Protein AF-A0AAN7C059-F1 (afdb_monomer_lite)

Organism: NCBI:txid79813

Foldseek 3Di:
DDQDPNDDDDDDDDPLQDPPVDCVQCQQAQFADLPAQQHGSFFRDGNVCPPPPVPPSPVGTDAPVVSVVLLVVLVPDDDPVSSVVSCRVRRGHNNYARRDLVLLLLLLCLLQPPLHFFDPVLNVVLLVLQQPPDDDPPDDGAHRCNPCSVVDGPVSSLSCLQCVLVSLVVDPDLNGTDPLLWVLLLVCLVVQADPVVQPPDDSVPQTSSNSSSRLSVLLNQLSCCRRPPDVPVVVVCNVVSVSSNVSSSVSSVVSSVVSVVVVVVVVVVVVVVVVVVVVVD

Sequence (281 aa):
NLKICGRDVFVCSFIAYTTGDMPSQPKLSGSKGHQALLPCRSCNIPIEHRANLEYDIVKKGRYHMQHLDNIAFVQGLSSKRAKEQAEKRLGVLCSGELMFAGIARVMLDVLFMPDGLLLESARTELATVYQNFAFPPGWSGLQNPKTHRGSYKMNEHARSSILTPVILRCWLQPCHVRADLHELLVRFAPQFLDTYLRFPYNLAAVKGSDWIIAAFWSFALSVLTIFGRNVTDFSRDFARVTLHGRKAVQFLFHVLGEAKRLAAIRSDEQRRKTDAQKFRS

Structure (mmCIF, N/CA/C/O backbone):
data_AF-A0AAN7C059-F1
#
_entry.id   AF-A0AAN7C059-F1
#
loop_
_atom_site.group_PDB
_atom_site.id
_atom_site.type_symbol
_atom_site.label_atom_id
_atom_site.label_alt_id
_atom_site.label_comp_id
_atom_site.label_asym_id
_atom_site.label_entity_id
_atom_site.label_seq_id
_atom_site.pdbx_PDB_ins_code
_atom_site.Cartn_x
_atom_site.Cartn_y
_atom_site.Cartn_z
_atom_site.occupancy
_atom_site.B_iso_or_equiv
_atom_site.auth_seq_id
_atom_site.auth_comp_id
_atom_site.auth_asym_id
_atom_site.auth_atom_id
_atom_site.pdbx_PDB_model_num
ATOM 1 N N . ASN A 1 1 ? -21.378 12.909 -19.629 1.00 46.16 1 ASN A N 1
ATOM 2 C CA . ASN A 1 1 ? -21.007 11.485 -19.483 1.00 46.16 1 ASN A CA 1
ATOM 3 C C . ASN A 1 1 ? -20.183 11.063 -20.679 1.00 46.16 1 ASN A C 1
ATOM 5 O O . ASN A 1 1 ? -20.443 11.554 -21.770 1.00 46.16 1 ASN A O 1
ATOM 9 N N . LEU A 1 2 ? -19.142 10.256 -20.463 1.00 46.03 2 LEU A N 1
ATOM 10 C CA . LEU A 1 2 ? -18.282 9.772 -21.543 1.00 46.03 2 LEU A CA 1
ATOM 11 C C . LEU A 1 2 ? -18.931 8.515 -22.135 1.00 46.03 2 LEU A C 1
ATOM 13 O O . LEU A 1 2 ? -19.320 7.632 -21.371 1.00 46.03 2 LEU A O 1
ATOM 17 N N . LYS A 1 3 ? -19.051 8.420 -23.464 1.00 48.97 3 LYS A N 1
ATOM 18 C CA . LYS A 1 3 ? -19.563 7.208 -24.116 1.00 48.97 3 LYS A CA 1
ATOM 19 C C . LYS A 1 3 ? -18.416 6.257 -24.438 1.00 48.97 3 LYS A C 1
ATOM 21 O O . LYS A 1 3 ? -17.580 6.579 -25.274 1.00 48.97 3 LYS A O 1
ATOM 26 N N . ILE A 1 4 ? -18.390 5.096 -23.786 1.00 55.28 4 ILE A N 1
ATOM 27 C CA . ILE A 1 4 ? -17.428 4.012 -24.043 1.00 55.28 4 ILE A CA 1
ATOM 28 C C . ILE A 1 4 ? -18.225 2.820 -24.574 1.00 55.28 4 ILE A C 1
ATOM 30 O O . ILE A 1 4 ? -19.212 2.414 -23.957 1.00 55.28 4 ILE A O 1
ATOM 34 N N . CYS A 1 5 ? -17.848 2.302 -25.747 1.00 59.06 5 CYS A N 1
ATOM 35 C CA . CYS A 1 5 ? -18.581 1.240 -26.451 1.00 59.06 5 CYS A CA 1
ATOM 36 C C . CYS A 1 5 ? -20.093 1.526 -26.593 1.00 59.06 5 CYS A C 1
ATOM 38 O O . CYS A 1 5 ? -20.932 0.652 -26.380 1.00 59.06 5 CYS A O 1
ATOM 40 N N . GLY A 1 6 ? -20.455 2.781 -26.884 1.00 72.75 6 GLY A N 1
ATOM 41 C CA . GLY A 1 6 ? -21.849 3.204 -27.076 1.00 72.75 6 GLY A CA 1
ATOM 42 C C . GLY A 1 6 ? -22.683 3.351 -25.796 1.00 72.75 6 GLY A C 1
ATOM 43 O O . GLY A 1 6 ? -23.853 3.717 -25.888 1.00 72.75 6 GLY A O 1
ATOM 44 N N . ARG A 1 7 ? -22.108 3.119 -24.609 1.00 56.03 7 ARG A N 1
ATOM 45 C CA . ARG A 1 7 ? -22.795 3.273 -23.317 1.00 56.03 7 ARG A CA 1
ATOM 46 C C . ARG A 1 7 ? -22.294 4.505 -22.582 1.00 56.03 7 ARG A C 1
ATOM 48 O O . ARG A 1 7 ? -21.095 4.768 -22.573 1.00 56.03 7 ARG A O 1
ATOM 55 N N . ASP A 1 8 ? -23.201 5.237 -21.944 1.00 68.06 8 ASP A N 1
ATOM 56 C CA . ASP A 1 8 ? -22.835 6.329 -21.046 1.00 68.06 8 ASP A CA 1
ATOM 57 C C . ASP A 1 8 ? -22.194 5.760 -19.776 1.00 68.06 8 ASP A C 1
ATOM 59 O O . ASP A 1 8 ? -22.832 5.045 -19.004 1.00 68.06 8 ASP A O 1
ATOM 63 N N . VAL A 1 9 ? -20.915 6.069 -19.570 1.00 58.75 9 VAL A N 1
ATOM 64 C CA . VAL A 1 9 ? -20.132 5.605 -18.424 1.00 58.75 9 VAL A CA 1
ATOM 65 C C . VAL A 1 9 ? -19.740 6.802 -17.563 1.00 58.75 9 VAL A C 1
ATOM 67 O O . VAL A 1 9 ? -19.219 7.814 -18.046 1.00 58.75 9 VAL A O 1
ATOM 70 N N . PHE A 1 10 ? -19.972 6.676 -16.256 1.00 47.12 10 PHE A N 1
ATOM 71 C CA . PHE A 1 10 ? -19.393 7.574 -15.267 1.00 47.12 10 PHE A CA 1
ATOM 72 C C . PHE A 1 10 ? -17.922 7.200 -15.067 1.00 47.12 10 PHE A C 1
ATOM 74 O O . PHE A 1 10 ? -17.589 6.233 -14.381 1.00 47.12 10 PHE A O 1
ATOM 81 N N . VAL A 1 11 ? -17.029 7.941 -15.720 1.00 45.75 11 VAL A N 1
ATOM 82 C CA . VAL A 1 11 ? -15.584 7.722 -15.621 1.00 45.75 11 VAL A CA 1
ATOM 83 C C . VAL A 1 11 ? -15.043 8.530 -14.446 1.00 45.75 11 VAL A C 1
ATOM 85 O O . VAL A 1 11 ? -14.833 9.737 -14.549 1.00 45.75 11 VAL A O 1
ATOM 88 N N . CYS A 1 12 ? -14.792 7.860 -13.322 1.00 39.81 12 CYS A N 1
ATOM 89 C CA . CYS A 1 12 ? -14.030 8.439 -12.220 1.00 39.81 12 CYS A CA 1
ATOM 90 C C . CYS A 1 12 ? -12.531 8.329 -12.547 1.00 39.81 12 CYS A C 1
ATOM 92 O O . CYS A 1 12 ? -11.916 7.277 -12.367 1.00 39.81 12 CYS A O 1
ATOM 94 N N . SER A 1 13 ? -11.949 9.399 -13.095 1.00 38.03 13 SER A N 1
ATOM 95 C CA . SER A 1 13 ? -10.508 9.468 -13.352 1.00 38.03 13 SER A CA 1
ATOM 96 C C . SER A 1 13 ? -9.766 9.729 -12.041 1.00 38.03 13 SER A C 1
ATOM 98 O O . SER A 1 13 ? -9.942 10.772 -11.410 1.00 38.03 13 SER A O 1
ATOM 100 N N . PHE A 1 14 ? -8.944 8.776 -11.602 1.00 40.84 14 PHE A N 1
ATOM 101 C CA . PHE A 1 14 ? -8.116 8.955 -10.412 1.00 40.84 14 PHE A CA 1
ATOM 102 C C . PHE A 1 14 ? -7.060 10.040 -10.663 1.00 40.84 14 PHE A C 1
ATOM 104 O O . PHE A 1 14 ? -6.295 9.959 -11.625 1.00 40.84 14 PHE A O 1
ATOM 111 N N . ILE A 1 15 ? -6.947 11.002 -9.741 1.00 38.06 15 ILE A N 1
ATOM 112 C CA . ILE A 1 15 ? -6.018 12.150 -9.816 1.00 38.06 15 ILE A CA 1
ATOM 113 C C . ILE A 1 15 ? -4.533 11.722 -9.929 1.00 38.06 15 ILE A C 1
ATOM 115 O O . ILE A 1 15 ? -3.679 12.491 -10.361 1.00 38.06 15 ILE A O 1
ATOM 119 N N . ALA A 1 16 ? -4.209 10.458 -9.634 1.00 42.38 16 ALA A N 1
ATOM 120 C CA . ALA A 1 16 ? -2.883 9.881 -9.868 1.00 42.38 16 ALA A CA 1
ATOM 121 C C . ALA A 1 16 ? -2.523 9.706 -11.360 1.00 42.38 16 ALA A C 1
ATOM 123 O O . ALA A 1 16 ? -1.346 9.562 -11.691 1.00 42.38 16 ALA A O 1
ATOM 124 N N . TYR A 1 17 ? -3.498 9.737 -12.275 1.00 40.88 17 TYR A N 1
ATOM 125 C CA . TYR A 1 17 ? -3.312 9.492 -13.713 1.00 40.88 17 TYR A CA 1
ATOM 126 C C . TYR A 1 17 ? -3.822 10.619 -14.606 1.00 40.88 17 TYR A C 1
ATOM 128 O O . TYR A 1 17 ? -3.569 10.581 -15.810 1.00 40.88 17 TYR A O 1
ATOM 136 N N . THR A 1 18 ? -4.470 11.649 -14.053 1.00 36.66 18 THR A N 1
ATOM 137 C CA . THR A 1 18 ? -4.709 12.859 -14.831 1.00 36.66 18 THR A CA 1
ATOM 138 C C . THR A 1 18 ? -3.365 13.464 -15.203 1.00 36.66 18 T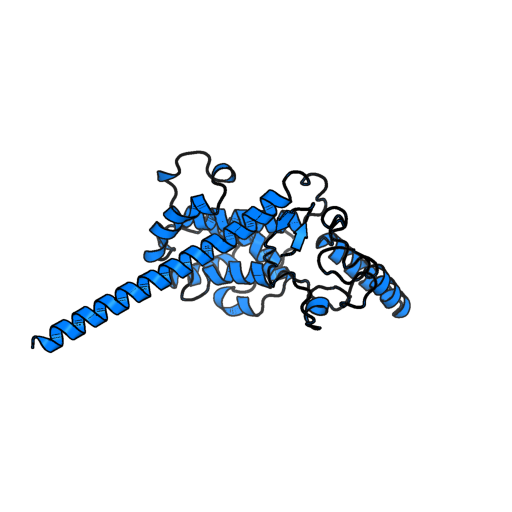HR A C 1
ATOM 140 O O . THR A 1 18 ? -2.536 13.819 -14.360 1.00 36.66 18 THR A O 1
ATOM 143 N N . THR A 1 19 ? -3.181 13.595 -16.510 1.00 40.09 19 THR A N 1
ATOM 144 C CA . THR A 1 19 ? -2.390 14.617 -17.190 1.00 40.09 19 THR A CA 1
ATOM 145 C C . THR A 1 19 ? -2.905 16.008 -16.799 1.00 40.09 19 THR A C 1
ATOM 147 O O . THR A 1 19 ? -3.307 16.795 -17.648 1.00 40.09 19 THR A O 1
ATOM 150 N N . GLY A 1 20 ? -2.980 16.294 -15.496 1.00 37.66 20 GLY A N 1
ATOM 151 C CA . GLY A 1 20 ? -3.026 17.660 -15.021 1.00 37.66 20 GLY A CA 1
ATOM 152 C C . GLY A 1 20 ? -1.722 18.288 -15.470 1.00 37.66 20 GLY A C 1
ATOM 153 O O . GLY A 1 20 ? -0.667 17.660 -15.345 1.00 37.66 20 GLY A O 1
ATOM 154 N N . ASP A 1 21 ? -1.815 19.468 -16.062 1.00 46.09 21 ASP A N 1
ATOM 155 C CA . ASP A 1 21 ? -0.704 20.225 -16.621 1.00 46.09 21 ASP A CA 1
ATOM 156 C C . ASP A 1 21 ? 0.210 20.731 -15.495 1.00 46.09 21 ASP A C 1
ATOM 158 O O . ASP A 1 21 ? 0.269 21.906 -15.158 1.00 46.09 21 ASP A O 1
ATOM 162 N N . MET A 1 22 ? 0.847 19.788 -14.807 1.00 53.72 22 MET A N 1
ATOM 163 C CA . MET A 1 22 ? 1.739 20.006 -13.691 1.00 53.72 22 MET A CA 1
ATOM 164 C C . MET A 1 22 ? 3.138 19.670 -14.210 1.00 53.72 22 MET A C 1
ATOM 166 O O . MET A 1 22 ? 3.505 18.492 -14.271 1.00 53.72 22 MET A O 1
ATOM 170 N N . PRO A 1 23 ? 3.937 20.676 -14.612 1.00 58.22 23 PRO A N 1
ATOM 171 C CA . PRO A 1 23 ? 5.217 20.469 -15.293 1.00 58.22 23 PRO A CA 1
ATOM 172 C C . PRO A 1 23 ? 6.237 19.663 -14.478 1.00 58.22 23 PRO A C 1
ATOM 174 O O . PRO A 1 23 ? 7.196 19.124 -15.036 1.00 58.22 23 PRO A O 1
ATOM 177 N N . SER A 1 24 ? 6.043 19.566 -13.158 1.00 61.72 24 SER A N 1
ATOM 178 C CA . SER A 1 24 ? 6.859 18.736 -12.272 1.00 61.72 24 SER A CA 1
ATOM 179 C C . SER A 1 24 ? 6.594 17.241 -12.451 1.00 61.72 24 SER A C 1
ATOM 181 O O . SER A 1 24 ? 7.520 16.451 -12.313 1.00 61.72 24 SER A O 1
ATOM 183 N N . GLN A 1 25 ? 5.377 16.828 -12.805 1.00 63.88 25 GLN A N 1
ATOM 184 C CA . GLN A 1 25 ? 5.000 15.415 -12.851 1.00 63.88 25 GLN A CA 1
ATOM 185 C C . GLN A 1 25 ? 5.747 14.618 -13.934 1.00 63.88 25 GLN A C 1
ATOM 187 O O . GLN A 1 25 ? 6.263 13.553 -13.604 1.00 63.88 25 GLN A O 1
ATOM 192 N N . PRO A 1 26 ? 5.887 15.090 -15.192 1.00 68.25 26 PRO A N 1
ATOM 193 C CA . PRO A 1 26 ? 6.700 14.396 -16.191 1.00 68.25 26 PRO A CA 1
ATOM 194 C C . PRO A 1 26 ? 8.147 14.211 -15.725 1.00 68.25 26 PRO A C 1
ATOM 196 O O . PRO A 1 26 ? 8.669 13.095 -15.774 1.00 68.25 26 PRO A O 1
ATOM 199 N N . LYS A 1 27 ? 8.744 15.269 -15.152 1.00 70.00 27 LYS A N 1
ATOM 200 C CA . LYS A 1 27 ? 10.088 15.220 -14.561 1.00 70.00 27 LYS A CA 1
ATOM 201 C C . LYS A 1 27 ? 10.162 14.179 -13.446 1.00 70.00 27 LYS A C 1
ATOM 203 O O . LYS A 1 27 ? 11.031 13.331 -13.486 1.00 70.00 27 LYS A O 1
ATOM 208 N N . LEU A 1 28 ? 9.207 14.157 -12.523 1.00 63.91 28 LEU A N 1
ATOM 209 C CA . LEU A 1 28 ? 9.101 13.151 -11.457 1.00 63.91 28 LEU A CA 1
ATOM 210 C C . LEU A 1 28 ? 8.660 11.762 -11.939 1.00 63.91 28 LEU A C 1
ATOM 212 O O . LEU A 1 28 ? 8.396 10.890 -11.113 1.00 63.91 28 LEU A O 1
ATOM 216 N N . SER A 1 29 ? 8.544 11.539 -13.250 1.00 66.19 29 SER A N 1
ATOM 217 C CA . SER A 1 29 ? 8.207 10.231 -13.821 1.00 66.19 29 SER A CA 1
ATOM 218 C C . SER A 1 29 ? 9.240 9.645 -14.768 1.00 66.19 29 SER A C 1
ATOM 220 O O . SER A 1 29 ? 8.973 8.596 -15.348 1.00 66.19 29 SER A O 1
ATOM 222 N N . GLY A 1 30 ? 10.366 10.331 -14.982 1.00 74.94 30 GLY A N 1
ATOM 223 C CA . GLY A 1 30 ? 11.330 9.934 -16.004 1.00 74.94 30 GLY A CA 1
ATOM 224 C C . GLY A 1 30 ? 10.774 10.092 -17.415 1.00 74.94 30 GLY A C 1
ATOM 225 O O . GLY A 1 30 ? 11.350 9.557 -18.351 1.00 74.94 30 GLY A O 1
ATOM 226 N N . SER A 1 31 ? 9.666 10.818 -17.598 1.00 80.38 31 SER A N 1
ATOM 227 C CA . SER A 1 31 ? 8.972 10.949 -18.881 1.00 80.38 31 SER A CA 1
ATOM 228 C C . SER A 1 31 ? 9.053 12.376 -19.418 1.00 80.38 31 SER A C 1
ATOM 230 O O . SER A 1 31 ? 9.108 13.354 -18.669 1.00 80.38 31 SER A O 1
ATOM 232 N N . LYS A 1 32 ? 9.039 12.519 -20.745 1.00 83.31 32 LYS A N 1
ATOM 233 C CA . LYS A 1 32 ? 8.913 13.839 -21.378 1.00 83.31 32 LYS A CA 1
ATOM 234 C C . LYS A 1 32 ? 7.508 14.425 -21.146 1.00 83.31 32 LYS A C 1
ATOM 236 O O . LYS A 1 32 ? 6.561 13.709 -20.839 1.00 83.31 32 LYS A O 1
ATOM 241 N N . GLY A 1 33 ? 7.398 15.751 -21.254 1.00 77.56 33 GLY A N 1
ATOM 242 C CA . GLY A 1 33 ? 6.163 16.495 -20.981 1.00 77.56 33 GLY A CA 1
ATOM 243 C C . GLY A 1 33 ? 5.037 16.270 -21.996 1.00 77.56 33 GLY A C 1
ATOM 244 O O . GLY A 1 33 ? 5.202 15.570 -22.991 1.00 77.56 33 GLY A O 1
ATOM 245 N N . HIS A 1 34 ? 3.897 16.927 -21.767 1.00 76.69 34 HIS A N 1
ATOM 246 C CA . HIS A 1 34 ? 2.658 16.729 -22.530 1.00 76.69 34 HIS A CA 1
ATOM 247 C C . HIS A 1 34 ? 2.765 17.053 -24.038 1.00 76.69 34 HIS A C 1
ATOM 249 O O . HIS A 1 34 ? 1.928 16.600 -24.813 1.00 76.69 34 HIS A O 1
ATOM 255 N N . GLN A 1 35 ? 3.784 17.812 -24.462 1.00 82.94 35 GLN A N 1
ATOM 256 C CA . GLN A 1 35 ? 4.058 18.140 -25.874 1.00 82.94 35 GLN A CA 1
ATOM 257 C C . GLN A 1 35 ? 5.032 17.167 -26.560 1.00 82.94 35 GLN A C 1
ATOM 259 O O . GLN A 1 35 ? 5.414 17.369 -27.710 1.00 82.94 35 GLN A O 1
ATOM 264 N N . ALA A 1 36 ? 5.504 16.140 -25.856 1.00 85.50 36 ALA A N 1
ATOM 265 C CA . ALA A 1 36 ? 6.451 15.187 -26.413 1.00 85.50 36 ALA A CA 1
ATOM 266 C C . ALA A 1 36 ? 5.786 14.228 -27.400 1.00 85.50 36 ALA A C 1
ATOM 268 O O . ALA A 1 36 ? 4.588 13.987 -27.309 1.00 85.50 36 ALA A O 1
ATOM 269 N N . LEU A 1 37 ? 6.592 13.609 -28.273 1.00 89.62 37 LEU A N 1
ATOM 270 C CA . LEU A 1 37 ? 6.128 12.586 -29.219 1.00 89.62 37 LEU A CA 1
ATOM 271 C C . LEU A 1 37 ? 5.346 11.475 -28.513 1.00 89.62 37 LEU A C 1
ATOM 273 O O . LEU A 1 37 ? 4.305 11.056 -28.994 1.00 89.62 37 LEU A O 1
ATOM 277 N N . LEU A 1 38 ? 5.840 11.037 -27.353 1.00 88.81 38 LEU A N 1
ATOM 278 C CA . LEU A 1 38 ? 5.161 10.093 -26.476 1.00 88.81 38 LEU A CA 1
ATOM 279 C C . LEU A 1 38 ? 4.895 10.805 -25.136 1.00 88.81 38 LEU A C 1
ATOM 281 O O . LEU A 1 38 ? 5.773 10.776 -24.268 1.00 88.81 38 LEU A O 1
ATOM 285 N N . PRO A 1 39 ? 3.740 11.468 -24.953 1.00 79.25 39 PRO A N 1
ATOM 286 C CA . PRO A 1 39 ? 3.505 12.356 -23.810 1.00 79.25 39 PRO A CA 1
ATOM 287 C C . PRO A 1 39 ? 2.947 11.646 -22.567 1.00 79.25 39 PRO A C 1
ATOM 289 O O . PRO A 1 39 ? 3.005 12.184 -21.463 1.00 79.25 39 PRO A O 1
ATOM 292 N N . CYS A 1 40 ? 2.374 10.448 -22.715 1.00 76.56 40 CYS A N 1
ATOM 293 C CA . CYS A 1 40 ? 1.755 9.737 -21.598 1.00 76.56 40 CYS A CA 1
ATOM 294 C C . CYS A 1 40 ? 2.808 9.069 -20.705 1.00 76.56 40 CYS A C 1
ATOM 296 O O . CYS A 1 40 ? 3.695 8.379 -21.194 1.00 76.56 40 CYS A O 1
ATOM 298 N N . ARG A 1 41 ? 2.677 9.199 -19.385 1.00 75.31 41 ARG A N 1
ATOM 299 C CA . ARG A 1 41 ? 3.545 8.532 -18.396 1.00 75.31 41 ARG A CA 1
ATOM 300 C C . ARG A 1 41 ? 3.256 7.041 -18.200 1.00 75.31 41 ARG A C 1
ATOM 302 O O . ARG A 1 41 ? 4.083 6.317 -17.662 1.00 75.31 41 ARG A O 1
ATOM 309 N N . SER A 1 42 ? 2.076 6.584 -18.613 1.00 73.31 42 SER A N 1
ATOM 310 C CA . SER A 1 42 ? 1.597 5.216 -18.372 1.00 73.31 42 SER A CA 1
ATOM 311 C C . SER A 1 42 ? 1.599 4.341 -19.621 1.00 73.31 42 SER A C 1
ATOM 313 O O . SER A 1 42 ? 1.581 3.121 -19.507 1.00 73.31 42 SER A O 1
ATOM 315 N N . CYS A 1 43 ? 1.647 4.932 -20.813 1.00 79.75 43 CYS A N 1
ATOM 316 C CA . CYS A 1 43 ? 1.707 4.202 -22.074 1.00 79.75 43 CYS A CA 1
ATOM 317 C C . CYS A 1 43 ? 2.550 4.947 -23.111 1.00 79.75 43 CYS A C 1
ATOM 319 O O . CYS A 1 43 ? 2.868 6.125 -22.953 1.00 79.75 43 CYS A O 1
ATOM 321 N N . ASN A 1 44 ? 2.905 4.251 -24.186 1.00 86.12 44 ASN A N 1
ATOM 322 C CA . ASN A 1 44 ? 3.653 4.789 -25.318 1.00 86.12 44 ASN A CA 1
ATOM 323 C C . ASN A 1 44 ? 2.724 5.342 -26.411 1.00 86.12 44 ASN A C 1
ATOM 325 O O . ASN A 1 44 ? 3.052 5.236 -27.588 1.00 86.12 44 ASN A O 1
ATOM 329 N N . ILE A 1 45 ? 1.544 5.862 -26.046 1.00 85.56 45 ILE A N 1
ATOM 330 C CA . ILE A 1 45 ? 0.634 6.468 -27.025 1.00 85.56 45 ILE A CA 1
ATOM 331 C C . ILE A 1 45 ? 1.308 7.691 -27.657 1.00 85.56 45 ILE A C 1
ATOM 333 O O . ILE A 1 45 ? 1.818 8.535 -26.913 1.00 85.56 45 ILE A O 1
ATOM 337 N N . PRO A 1 46 ? 1.347 7.795 -28.993 1.00 89.62 46 PRO A N 1
ATOM 338 C CA . PRO A 1 46 ? 1.860 8.987 -29.649 1.00 89.62 46 PRO A CA 1
ATOM 339 C C . PRO A 1 46 ? 0.950 10.203 -29.447 1.00 89.62 46 PRO A C 1
ATOM 341 O O . PRO A 1 46 ? -0.260 10.057 -29.248 1.00 89.62 46 PRO A O 1
ATOM 344 N N . ILE A 1 47 ? 1.513 11.410 -29.496 1.00 87.19 47 ILE A N 1
ATOM 345 C CA . ILE A 1 47 ? 0.770 12.662 -29.280 1.00 87.19 47 ILE A CA 1
ATOM 346 C C . ILE A 1 47 ? -0.365 12.850 -30.291 1.00 87.19 47 ILE A C 1
ATOM 348 O O . ILE A 1 47 ? -1.445 13.311 -29.917 1.00 87.19 47 ILE A O 1
ATOM 352 N N . GLU A 1 48 ? -0.160 12.412 -31.531 1.00 90.69 48 GLU A N 1
ATOM 353 C CA . GLU A 1 48 ? -1.156 12.392 -32.603 1.00 90.69 48 GLU A CA 1
ATOM 354 C C . GLU A 1 48 ? -2.362 11.495 -32.282 1.00 90.69 48 GLU A C 1
ATOM 356 O O . GLU A 1 48 ? -3.459 11.715 -32.791 1.00 90.69 48 GLU A O 1
ATOM 361 N N . HIS A 1 49 ? -2.192 10.526 -31.380 1.00 86.00 49 HIS A N 1
ATOM 362 C CA . HIS A 1 49 ? -3.229 9.588 -30.963 1.00 86.00 49 HIS A CA 1
ATOM 363 C C . HIS A 1 49 ? -3.693 9.809 -29.522 1.00 86.00 49 HIS A C 1
ATOM 365 O O . HIS A 1 49 ? -4.448 8.992 -29.011 1.00 86.00 49 HIS A O 1
ATOM 371 N N . ARG A 1 50 ? -3.305 10.905 -28.853 1.00 76.31 50 ARG A N 1
ATOM 372 C CA . ARG A 1 50 ? -3.554 11.124 -27.411 1.00 76.31 50 ARG A CA 1
ATOM 373 C C . ARG A 1 50 ? -5.016 10.978 -26.958 1.00 76.31 50 ARG A C 1
ATOM 375 O O . ARG A 1 50 ? -5.256 10.724 -25.784 1.00 76.31 50 ARG A O 1
ATOM 382 N N . ALA A 1 51 ? -5.975 11.186 -27.862 1.00 76.00 51 ALA A N 1
ATOM 383 C CA . ALA A 1 51 ? -7.414 11.101 -27.597 1.00 76.00 51 ALA A CA 1
ATOM 384 C C . ALA A 1 51 ? -8.037 9.753 -28.012 1.00 76.00 51 ALA A C 1
ATOM 386 O O . ALA A 1 51 ? -9.248 9.580 -27.908 1.00 76.00 51 ALA A O 1
ATOM 387 N N . ASN A 1 52 ? -7.232 8.805 -28.499 1.00 79.12 52 ASN A N 1
ATOM 388 C CA . ASN A 1 52 ? -7.704 7.493 -28.913 1.00 79.12 52 ASN A CA 1
ATOM 389 C C . ASN A 1 52 ? -7.999 6.620 -27.685 1.00 79.12 52 ASN A C 1
ATOM 391 O O . ASN A 1 52 ? -7.088 6.064 -27.071 1.00 79.12 52 ASN A O 1
ATOM 395 N N . LEU A 1 53 ? -9.283 6.493 -27.350 1.00 72.81 53 LEU A N 1
ATOM 396 C CA . LEU A 1 53 ? -9.759 5.667 -26.238 1.00 72.81 53 LEU A CA 1
ATOM 397 C C . LEU A 1 53 ? -9.621 4.159 -26.503 1.00 72.81 53 LEU A C 1
ATOM 399 O O . LEU A 1 53 ? -9.596 3.387 -25.550 1.00 72.81 53 LEU A O 1
ATOM 403 N N . GLU A 1 54 ? -9.465 3.754 -27.766 1.00 78.00 54 GLU A N 1
ATOM 404 C CA . GLU A 1 54 ? -9.268 2.358 -28.186 1.00 78.00 54 GLU A CA 1
ATOM 405 C C . GLU A 1 54 ? -7.784 1.955 -28.208 1.00 78.00 54 GLU A C 1
ATOM 407 O O . GLU A 1 54 ? -7.422 0.851 -28.618 1.00 78.00 54 GLU A O 1
ATOM 412 N N . TYR A 1 55 ? -6.882 2.853 -27.804 1.00 75.56 55 TYR A N 1
ATOM 413 C CA . TYR A 1 55 ? -5.464 2.539 -27.740 1.00 75.56 55 TYR A CA 1
ATOM 414 C C . TYR A 1 55 ? -5.200 1.470 -26.674 1.00 75.56 55 TYR A C 1
ATOM 416 O O . TYR A 1 55 ? -5.526 1.651 -25.501 1.00 75.56 55 TYR A O 1
ATOM 424 N N . ASP A 1 56 ? -4.547 0.374 -27.065 1.00 77.19 56 ASP A N 1
ATOM 425 C CA . ASP A 1 56 ? -4.190 -0.715 -26.156 1.00 77.19 56 ASP A CA 1
ATOM 426 C C . ASP A 1 56 ? -3.067 -0.284 -25.196 1.00 77.19 56 ASP A C 1
ATOM 428 O O . ASP A 1 56 ? -1.872 -0.524 -25.407 1.00 77.19 56 ASP A O 1
ATOM 432 N N . ILE A 1 57 ? -3.469 0.387 -24.118 1.00 70.69 57 ILE A N 1
ATOM 433 C CA . ILE A 1 57 ? -2.583 0.874 -23.058 1.00 70.69 57 ILE A CA 1
ATOM 434 C C . ILE A 1 57 ? -1.915 -0.254 -22.273 1.00 70.69 57 ILE A C 1
ATOM 436 O O . ILE A 1 57 ? -0.944 0.014 -21.569 1.00 70.69 57 ILE A O 1
ATOM 440 N N . VAL A 1 58 ? -2.416 -1.489 -22.377 1.00 66.38 58 VAL A N 1
ATOM 441 C CA . VAL A 1 58 ? -1.794 -2.651 -21.745 1.00 66.38 58 VAL A CA 1
ATOM 442 C C . VAL A 1 58 ? -0.628 -3.082 -22.623 1.00 66.38 58 VAL A C 1
ATOM 444 O O . VAL A 1 58 ? 0.521 -2.872 -22.257 1.00 66.38 58 VAL A O 1
ATOM 447 N N . LYS A 1 59 ? -0.880 -3.556 -23.844 1.00 71.56 59 LYS A N 1
ATOM 448 C CA . LYS A 1 59 ? 0.181 -4.028 -24.750 1.00 71.56 59 LYS A CA 1
ATOM 449 C C . LYS A 1 59 ? 1.216 -2.954 -25.076 1.00 71.56 59 LYS A C 1
ATOM 451 O O . LYS A 1 59 ? 2.377 -3.269 -25.339 1.00 71.56 59 LYS A O 1
ATO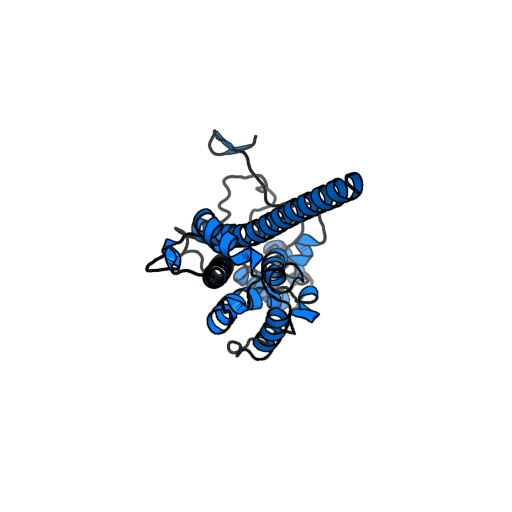M 456 N N . LYS A 1 60 ? 0.806 -1.685 -25.093 1.00 80.38 60 LYS A N 1
ATOM 457 C CA . LYS A 1 60 ? 1.680 -0.536 -25.354 1.00 80.38 60 LYS A CA 1
ATOM 458 C C . LYS A 1 60 ? 1.915 0.319 -24.106 1.00 80.38 60 LYS A C 1
ATOM 460 O O . LYS A 1 60 ? 2.179 1.521 -24.225 1.00 80.38 60 LYS A O 1
ATOM 465 N N . GLY A 1 61 ? 1.823 -0.284 -22.924 1.00 74.88 61 GLY A N 1
ATOM 466 C CA . GLY A 1 61 ? 2.117 0.352 -21.645 1.00 74.88 61 GLY A CA 1
ATOM 467 C C . GLY A 1 61 ? 3.572 0.809 -21.521 1.00 74.88 61 GLY A C 1
ATOM 468 O O . GLY A 1 61 ? 4.465 0.330 -22.220 1.00 74.88 61 GLY A O 1
ATOM 469 N N . ARG A 1 62 ? 3.816 1.760 -20.618 1.00 74.56 62 ARG A N 1
ATOM 470 C CA . ARG A 1 62 ? 5.158 2.079 -20.126 1.00 74.56 62 ARG A CA 1
ATOM 471 C C . ARG A 1 62 ? 5.370 1.359 -18.814 1.00 74.56 62 ARG A C 1
ATOM 473 O O . ARG A 1 62 ? 4.936 1.816 -17.759 1.00 74.56 62 ARG A O 1
ATOM 480 N N . TYR A 1 63 ? 6.052 0.231 -18.905 1.00 71.00 63 TYR A N 1
ATOM 481 C CA . TYR A 1 63 ? 6.397 -0.577 -17.749 1.00 71.00 63 TYR A CA 1
ATOM 482 C C . TYR A 1 63 ? 7.689 -0.084 -17.115 1.00 71.00 63 TYR A C 1
ATOM 484 O O . TYR A 1 63 ? 8.629 0.296 -17.809 1.00 71.00 63 TYR A O 1
ATOM 492 N N . HIS A 1 64 ? 7.737 -0.087 -15.786 1.00 66.44 64 HIS A N 1
ATOM 493 C CA . HIS A 1 64 ? 8.819 0.541 -15.028 1.00 66.44 64 HIS A CA 1
ATOM 494 C C . HIS A 1 64 ? 10.203 -0.005 -15.375 1.00 66.44 64 HIS A C 1
ATOM 496 O O . HIS A 1 64 ? 11.102 0.798 -15.591 1.00 66.44 64 HIS A O 1
ATOM 502 N N . MET A 1 65 ? 10.376 -1.327 -15.489 1.00 62.91 65 MET A N 1
ATOM 503 C CA . MET A 1 65 ? 11.677 -1.909 -15.849 1.00 62.91 65 MET A CA 1
ATOM 504 C C . MET A 1 65 ? 12.110 -1.519 -17.258 1.00 62.91 65 MET A C 1
ATOM 506 O O . MET A 1 65 ? 13.208 -1.011 -17.427 1.00 62.91 65 MET A O 1
ATOM 510 N N . GLN A 1 66 ? 11.217 -1.625 -18.243 1.00 71.00 66 GLN A N 1
ATOM 511 C CA . GLN A 1 66 ? 11.503 -1.165 -19.603 1.00 71.00 66 GLN A CA 1
ATOM 512 C C . GLN A 1 66 ? 11.825 0.338 -19.638 1.00 71.00 66 GLN A C 1
ATOM 514 O O . GLN A 1 66 ? 12.664 0.797 -20.409 1.00 71.00 66 GLN A O 1
ATOM 519 N N . HIS A 1 67 ? 11.157 1.123 -18.794 1.00 75.12 67 HIS A N 1
ATOM 520 C CA . HIS A 1 67 ? 11.407 2.550 -18.667 1.00 75.12 67 HIS A CA 1
ATOM 521 C C . HIS A 1 67 ? 12.775 2.839 -18.029 1.00 75.12 67 HIS A C 1
ATOM 523 O O . HIS A 1 67 ? 13.476 3.731 -18.499 1.00 75.12 67 HIS A O 1
ATOM 529 N N . LEU A 1 68 ? 13.188 2.061 -17.022 1.00 72.31 68 LEU A N 1
ATOM 530 C CA . LEU A 1 68 ? 14.536 2.121 -16.451 1.00 72.31 68 LEU A CA 1
ATOM 531 C C . LEU A 1 68 ? 15.601 1.712 -17.468 1.00 72.31 68 LEU A C 1
ATOM 533 O O . LEU A 1 68 ? 16.597 2.414 -17.586 1.00 72.31 68 LEU A O 1
ATOM 537 N N . ASP A 1 69 ? 15.375 0.643 -18.232 1.00 81.81 69 ASP A N 1
ATOM 538 C CA . ASP A 1 69 ? 16.298 0.191 -19.276 1.00 81.81 69 ASP A CA 1
ATOM 539 C C . ASP A 1 69 ? 16.473 1.277 -20.350 1.00 81.81 69 ASP A C 1
ATOM 541 O O . ASP A 1 69 ? 17.590 1.576 -20.766 1.00 81.81 69 ASP A O 1
ATOM 545 N N . ASN A 1 70 ? 15.383 1.947 -20.739 1.00 85.19 70 ASN A N 1
ATOM 546 C CA . ASN A 1 70 ? 15.427 3.086 -21.657 1.00 85.19 70 ASN A CA 1
ATOM 547 C C . ASN A 1 70 ? 16.199 4.282 -21.073 1.00 85.19 70 ASN A C 1
ATOM 549 O O . ASN A 1 70 ? 16.962 4.922 -21.796 1.00 85.19 70 ASN A O 1
ATOM 553 N N . ILE A 1 71 ? 16.019 4.594 -19.785 1.00 83.12 71 ILE A N 1
ATOM 554 C CA . ILE A 1 71 ? 16.775 5.659 -19.107 1.00 83.12 71 ILE A CA 1
ATOM 555 C C . ILE A 1 71 ? 18.263 5.294 -19.032 1.00 83.12 71 ILE A C 1
ATOM 557 O O . ILE A 1 71 ? 19.102 6.119 -19.385 1.00 83.12 71 ILE A O 1
ATOM 561 N N . ALA A 1 72 ? 18.597 4.064 -18.637 1.00 83.81 72 ALA A N 1
ATOM 562 C CA . ALA A 1 72 ? 19.971 3.574 -18.551 1.00 83.81 72 ALA A CA 1
ATOM 563 C C . ALA A 1 72 ? 20.656 3.570 -19.927 1.00 83.81 72 ALA A C 1
ATOM 565 O O . ALA A 1 72 ? 21.792 4.029 -20.057 1.00 83.81 72 ALA A O 1
ATOM 566 N N . PHE A 1 73 ? 19.940 3.144 -20.973 1.00 88.94 73 PHE A N 1
ATOM 567 C CA . PHE A 1 73 ? 20.397 3.231 -22.359 1.00 88.94 73 PHE A CA 1
ATOM 568 C C . PHE A 1 73 ? 20.752 4.672 -22.741 1.00 88.94 73 PHE A C 1
ATOM 570 O O . PHE A 1 73 ? 21.844 4.925 -23.242 1.00 88.94 73 PHE A O 1
ATOM 577 N N . VAL A 1 74 ? 19.864 5.633 -22.461 1.00 89.25 74 VAL A N 1
ATOM 578 C CA . VAL A 1 74 ? 20.120 7.057 -22.725 1.00 89.25 74 VAL A CA 1
ATOM 579 C C . VAL A 1 74 ? 21.313 7.568 -21.910 1.00 89.25 74 VAL A C 1
ATOM 581 O O . VAL A 1 74 ? 22.147 8.303 -22.441 1.00 89.25 74 VAL A O 1
ATOM 584 N N . GLN A 1 75 ? 21.429 7.185 -20.636 1.00 85.94 75 GLN A N 1
ATOM 585 C CA . GLN A 1 75 ? 22.540 7.578 -19.764 1.00 85.94 75 GLN A CA 1
ATOM 586 C C . GLN A 1 75 ? 23.895 7.120 -20.312 1.00 85.94 75 GLN A C 1
ATOM 588 O O . GLN A 1 75 ? 24.846 7.906 -20.272 1.00 85.94 75 GLN A O 1
ATOM 593 N N . GLY A 1 76 ? 23.948 5.908 -20.873 1.00 87.19 76 GLY A N 1
ATOM 594 C CA . GLY A 1 76 ? 25.145 5.300 -21.458 1.00 87.19 76 GLY A CA 1
ATOM 595 C C . GLY A 1 76 ? 25.610 5.901 -22.789 1.00 87.19 76 GLY A C 1
ATOM 596 O O . GLY A 1 76 ? 26.715 5.601 -23.234 1.00 87.19 76 GLY A O 1
ATOM 597 N N . LEU A 1 77 ? 24.819 6.765 -23.436 1.00 91.75 77 LEU A N 1
ATOM 598 C CA . LEU A 1 77 ? 25.253 7.453 -24.657 1.00 91.75 77 LEU A CA 1
ATOM 599 C C . LEU A 1 77 ? 26.332 8.503 -24.341 1.00 91.75 77 LEU A C 1
ATOM 601 O O . LEU A 1 77 ? 26.270 9.195 -23.328 1.00 91.75 77 LEU A O 1
ATOM 605 N N . SER A 1 78 ? 27.310 8.675 -25.229 1.00 87.19 78 SER A N 1
ATOM 606 C CA . SER A 1 78 ? 28.441 9.594 -25.014 1.00 87.19 78 SER A CA 1
ATOM 607 C C . SER A 1 78 ? 28.148 11.042 -25.427 1.00 87.19 78 SER A C 1
ATOM 609 O O . SER A 1 78 ? 28.636 11.981 -24.803 1.00 87.19 78 SER A O 1
ATOM 611 N N . SER A 1 79 ? 27.319 11.250 -26.455 1.00 91.94 79 SER A N 1
ATOM 612 C CA . SER A 1 79 ? 27.023 12.579 -27.008 1.00 91.94 79 SER A CA 1
ATOM 613 C C . SER A 1 79 ? 25.712 13.159 -26.480 1.00 91.94 79 SER A C 1
ATOM 615 O O . SER A 1 79 ? 24.675 12.494 -26.499 1.00 91.94 79 SER A O 1
ATOM 617 N N . LYS A 1 80 ? 25.724 14.447 -26.108 1.00 88.25 80 LYS A N 1
ATOM 618 C CA . LYS A 1 80 ? 24.522 15.203 -25.711 1.00 88.25 80 LYS A CA 1
ATOM 619 C C . LYS A 1 80 ? 23.427 15.154 -26.786 1.00 88.25 80 LYS A C 1
ATOM 621 O O . LYS A 1 80 ? 22.271 14.895 -26.467 1.00 88.25 80 LYS A O 1
ATOM 626 N N . ARG A 1 81 ? 23.801 15.300 -28.062 1.00 91.69 81 ARG A N 1
ATOM 627 C CA . ARG A 1 81 ? 22.865 15.223 -29.197 1.00 91.69 81 ARG A CA 1
ATOM 628 C C . ARG A 1 81 ? 22.228 13.835 -29.316 1.00 91.69 81 ARG A C 1
ATOM 630 O O . ARG A 1 81 ? 21.031 13.727 -29.565 1.00 91.69 81 ARG A O 1
ATOM 637 N N . ALA A 1 82 ? 23.014 12.777 -29.103 1.00 90.75 82 ALA A N 1
ATOM 638 C CA . ALA A 1 82 ? 22.511 11.404 -29.124 1.00 90.75 82 ALA A CA 1
ATOM 639 C C . ALA A 1 82 ? 21.529 11.147 -27.968 1.00 90.75 82 ALA A C 1
ATOM 641 O O . ALA A 1 82 ? 20.480 10.538 -28.186 1.00 90.75 82 ALA A O 1
ATOM 642 N N . LYS A 1 83 ? 21.823 11.673 -26.768 1.00 91.25 83 LYS A N 1
ATOM 643 C CA . LYS A 1 83 ? 20.910 11.625 -25.615 1.00 91.25 83 LYS A CA 1
ATOM 644 C C . LYS A 1 83 ? 19.581 12.299 -25.928 1.00 91.25 83 LYS A C 1
ATOM 646 O O . LYS A 1 83 ? 18.544 11.662 -25.797 1.00 91.25 83 LYS A O 1
ATOM 651 N N . GLU A 1 84 ? 19.604 13.540 -26.408 1.00 90.19 84 GLU A N 1
ATOM 652 C CA . GLU A 1 84 ? 18.388 14.303 -26.724 1.00 90.19 84 GLU A CA 1
ATOM 653 C C . GLU A 1 84 ? 17.513 13.604 -27.779 1.00 90.19 84 GLU A C 1
ATOM 655 O O . GLU A 1 84 ? 16.287 13.544 -27.642 1.00 90.19 84 GLU A O 1
ATOM 660 N N . GLN A 1 85 ? 18.131 13.018 -28.809 1.00 91.69 85 GLN A N 1
ATOM 661 C CA . GLN A 1 85 ? 17.414 12.279 -29.847 1.00 91.69 85 GLN A CA 1
ATOM 662 C C . GLN A 1 85 ? 16.797 10.977 -29.311 1.00 91.69 85 GLN A C 1
ATOM 664 O O . GLN A 1 85 ? 15.639 10.674 -29.612 1.00 91.69 85 GLN A O 1
ATOM 669 N N . ALA A 1 86 ? 17.538 10.226 -28.493 1.00 90.88 86 ALA A N 1
ATOM 670 C CA . ALA A 1 86 ? 17.051 9.000 -27.869 1.00 90.88 86 ALA A CA 1
ATOM 671 C C . ALA A 1 86 ? 15.931 9.276 -26.853 1.00 90.88 86 ALA A C 1
ATOM 673 O O . ALA A 1 86 ? 14.902 8.602 -26.885 1.00 90.88 86 ALA A O 1
ATOM 674 N N . GLU A 1 87 ? 16.073 10.312 -26.024 1.00 91.12 87 GLU A N 1
ATOM 675 C CA . GLU A 1 87 ? 15.034 10.779 -25.104 1.00 91.12 87 GLU A CA 1
ATOM 676 C C . GLU A 1 87 ? 13.738 11.134 -25.838 1.00 91.12 87 GLU A C 1
ATOM 678 O O . GLU A 1 87 ? 12.654 10.721 -25.424 1.00 91.12 87 GLU A O 1
ATOM 683 N N . LYS A 1 88 ? 13.834 11.877 -26.951 1.00 90.25 88 LYS A N 1
ATOM 684 C CA . LYS A 1 88 ? 12.668 12.248 -27.766 1.00 90.25 88 LYS A CA 1
ATOM 685 C C . LYS A 1 88 ? 11.981 11.016 -28.355 1.00 90.25 88 LYS A C 1
ATOM 687 O O . LYS A 1 88 ? 10.757 10.931 -28.307 1.00 90.25 88 LYS A O 1
ATOM 692 N N . ARG A 1 89 ? 12.760 10.066 -28.883 1.00 91.12 89 ARG A N 1
ATOM 693 C CA . ARG A 1 89 ? 12.248 8.828 -29.492 1.00 91.12 89 ARG A CA 1
ATOM 694 C C . ARG A 1 89 ? 11.562 7.920 -28.472 1.00 91.12 89 ARG A C 1
ATOM 696 O O . ARG A 1 89 ? 10.522 7.347 -28.768 1.00 91.12 89 ARG A O 1
ATOM 703 N N . LEU A 1 90 ? 12.158 7.770 -27.292 1.00 89.69 90 LEU A N 1
ATOM 704 C CA . LEU A 1 90 ? 11.687 6.854 -26.251 1.00 89.69 90 LEU A CA 1
ATOM 705 C C . LEU A 1 90 ? 10.670 7.509 -25.302 1.00 89.69 90 LEU A C 1
ATOM 707 O O . LEU A 1 90 ? 10.019 6.818 -24.523 1.00 89.69 90 LEU A O 1
ATOM 711 N N . GLY A 1 91 ? 10.504 8.834 -25.368 1.00 87.69 91 GLY A N 1
ATOM 712 C CA . GLY A 1 91 ? 9.632 9.597 -24.473 1.00 87.69 91 GLY A CA 1
ATOM 713 C C . GLY A 1 91 ? 10.121 9.636 -23.026 1.00 87.69 91 GLY A C 1
ATOM 714 O O . GLY A 1 91 ? 9.307 9.828 -22.124 1.00 87.69 91 GLY A O 1
ATOM 715 N N . VAL A 1 92 ? 11.424 9.444 -22.804 1.00 86.19 92 VAL A N 1
ATOM 716 C CA . VAL A 1 92 ? 12.047 9.403 -21.474 1.00 86.19 92 VAL A CA 1
ATOM 717 C C . VAL A 1 92 ? 12.846 10.672 -21.188 1.00 86.19 92 VAL A C 1
ATOM 719 O O . VAL A 1 92 ? 13.259 11.390 -22.099 1.00 86.19 92 VAL A O 1
ATOM 722 N N . LEU A 1 93 ? 13.067 10.947 -19.911 1.00 81.06 93 LEU A N 1
ATOM 723 C CA . LEU A 1 93 ? 13.851 12.050 -19.392 1.00 81.06 93 LEU A CA 1
ATOM 724 C C . LEU A 1 93 ? 14.913 11.484 -18.448 1.00 81.06 93 LEU A C 1
ATOM 726 O O . LEU A 1 93 ? 14.594 10.941 -17.394 1.00 81.06 93 LEU A O 1
ATOM 730 N N . CYS A 1 94 ? 16.179 11.653 -18.821 1.00 70.50 94 CYS A N 1
ATOM 731 C CA . CYS A 1 94 ? 17.339 11.121 -18.110 1.00 70.50 94 CYS A CA 1
ATOM 732 C C . CYS A 1 94 ? 17.477 11.662 -16.671 1.00 70.50 94 CYS A C 1
ATOM 734 O O . CYS A 1 94 ? 18.078 11.015 -15.816 1.00 70.50 94 CYS A O 1
ATOM 736 N N . SER A 1 95 ? 16.893 12.834 -16.398 1.00 61.31 95 SER A N 1
ATOM 737 C CA . SER A 1 95 ? 16.904 13.511 -15.095 1.00 61.31 95 SER A CA 1
ATOM 738 C C . SER A 1 95 ? 15.680 13.235 -14.218 1.00 61.31 95 SER A C 1
ATOM 740 O O . SER A 1 95 ? 15.520 13.895 -13.192 1.00 61.31 95 SER A O 1
ATOM 742 N N . GLY A 1 96 ? 14.789 12.324 -14.617 1.00 53.53 96 GLY A N 1
ATOM 743 C CA . GLY A 1 96 ? 13.546 12.124 -13.890 1.00 53.53 96 GLY A CA 1
ATOM 744 C C . GLY A 1 96 ? 13.576 11.033 -12.824 1.00 53.53 96 GLY A C 1
ATOM 745 O O . GLY A 1 96 ? 14.101 9.945 -13.038 1.00 53.53 96 GLY A O 1
ATOM 746 N N . GLU A 1 97 ? 12.955 11.313 -11.679 1.00 52.31 97 GLU A N 1
ATOM 747 C CA . GLU A 1 97 ? 12.539 10.286 -10.708 1.00 52.31 97 GLU A CA 1
ATOM 748 C C . GLU A 1 97 ? 11.315 9.548 -11.277 1.00 52.31 97 GLU A C 1
ATOM 750 O O . GLU A 1 97 ? 10.751 10.057 -12.230 1.00 52.31 97 GLU A O 1
ATOM 755 N N . LEU A 1 98 ? 10.903 8.357 -10.815 1.00 55.09 98 LEU A N 1
ATOM 756 C CA . LEU A 1 98 ? 9.704 7.701 -11.381 1.00 55.09 98 LEU A CA 1
ATOM 757 C C . LEU A 1 98 ? 8.444 7.872 -10.518 1.00 55.09 98 LEU A C 1
ATOM 759 O O . LEU A 1 98 ? 8.492 8.054 -9.302 1.00 55.09 98 LEU A O 1
ATOM 763 N N . MET A 1 99 ? 7.277 7.836 -11.166 1.00 50.59 99 MET A N 1
ATOM 764 C CA . MET A 1 99 ? 6.015 8.276 -10.576 1.00 50.59 99 MET A CA 1
ATOM 765 C C . MET A 1 99 ? 5.178 7.105 -10.074 1.00 50.59 99 MET A C 1
ATOM 767 O O . MET A 1 99 ? 4.215 6.718 -10.717 1.00 50.59 99 MET A O 1
ATOM 771 N N . PHE A 1 100 ? 5.516 6.580 -8.897 1.00 50.75 100 PHE A N 1
ATOM 772 C CA . PHE A 1 100 ? 4.597 5.799 -8.047 1.00 50.75 100 PHE A CA 1
ATOM 773 C C . PHE A 1 100 ? 4.822 6.018 -6.544 1.00 50.75 100 PHE A C 1
ATOM 775 O O . PHE A 1 100 ? 4.177 5.369 -5.716 1.00 50.75 100 PHE A O 1
ATOM 782 N N . ALA A 1 101 ? 5.675 6.987 -6.189 1.00 53.84 101 ALA A N 1
ATOM 783 C CA . ALA A 1 101 ? 5.955 7.352 -4.806 1.00 53.84 101 ALA A CA 1
ATOM 784 C C . ALA A 1 101 ? 4.667 7.632 -4.020 1.00 53.84 101 ALA A C 1
ATOM 786 O O . ALA A 1 101 ? 4.562 7.199 -2.885 1.00 53.84 101 ALA A O 1
ATOM 787 N N . GLY A 1 102 ? 3.651 8.250 -4.637 1.00 63.97 102 GLY A N 1
ATOM 788 C CA . GLY A 1 102 ? 2.415 8.645 -3.956 1.00 63.97 102 GLY A CA 1
ATOM 789 C C . GLY A 1 102 ? 1.686 7.494 -3.257 1.00 63.97 102 GLY A C 1
ATOM 790 O O . GLY A 1 102 ? 1.535 7.520 -2.043 1.00 63.97 102 GLY A O 1
ATOM 791 N N . ILE A 1 103 ? 1.245 6.466 -3.990 1.00 70.06 103 ILE A N 1
ATOM 792 C CA . ILE A 1 103 ? 0.402 5.416 -3.391 1.00 70.06 103 ILE A CA 1
ATOM 793 C C . ILE A 1 103 ? 1.190 4.458 -2.491 1.00 70.06 103 ILE A C 1
ATOM 795 O O . ILE A 1 103 ? 0.670 4.019 -1.471 1.00 70.06 103 ILE A O 1
ATOM 799 N N . ALA A 1 104 ? 2.453 4.173 -2.825 1.00 77.69 104 ALA A N 1
ATOM 800 C CA . ALA A 1 104 ? 3.328 3.365 -1.978 1.00 77.69 104 ALA A CA 1
ATOM 801 C C . ALA A 1 104 ? 3.695 4.099 -0.681 1.00 77.69 104 ALA A C 1
ATOM 803 O O . ALA A 1 104 ? 3.687 3.493 0.387 1.00 77.69 104 ALA A O 1
ATOM 804 N N . ARG A 1 105 ? 3.939 5.414 -0.754 1.00 81.81 105 ARG A N 1
ATOM 805 C CA . ARG A 1 105 ? 4.109 6.269 0.423 1.00 81.81 105 ARG A CA 1
ATOM 806 C C . ARG A 1 105 ? 2.858 6.276 1.281 1.00 81.81 105 ARG A C 1
ATOM 808 O O . ARG A 1 105 ? 2.957 6.023 2.468 1.00 81.81 105 ARG A O 1
ATOM 815 N N . VAL A 1 106 ? 1.697 6.508 0.678 1.00 81.12 106 VAL A N 1
ATOM 816 C CA . VAL A 1 106 ? 0.414 6.557 1.386 1.00 81.12 106 VAL A CA 1
ATOM 817 C C . VAL A 1 106 ? 0.110 5.213 2.068 1.00 81.12 106 VAL A C 1
ATOM 819 O O . VAL A 1 106 ? -0.316 5.191 3.218 1.00 81.12 106 VAL A O 1
ATOM 822 N N . MET A 1 107 ? 0.410 4.087 1.411 1.00 87.25 107 MET A N 1
ATOM 823 C CA . MET A 1 107 ? 0.339 2.752 2.022 1.00 87.25 107 MET A CA 1
ATOM 824 C C . MET A 1 107 ? 1.342 2.551 3.160 1.00 87.25 107 MET A C 1
ATOM 826 O O . MET A 1 107 ? 1.068 1.794 4.077 1.00 87.25 107 MET A O 1
ATOM 830 N N . LEU A 1 108 ? 2.500 3.201 3.142 1.00 88.94 108 LEU A N 1
ATOM 831 C CA . LEU A 1 108 ? 3.420 3.160 4.278 1.00 88.94 108 LEU A CA 1
ATOM 832 C C . LEU A 1 108 ? 2.949 4.095 5.408 1.00 88.94 108 LEU A C 1
ATOM 834 O O . LEU A 1 108 ? 3.044 3.753 6.584 1.00 88.94 108 LEU A O 1
ATOM 838 N N . ASP A 1 109 ? 2.381 5.250 5.058 1.00 88.44 109 ASP A N 1
ATOM 839 C CA . ASP A 1 109 ? 1.884 6.257 5.994 1.00 88.44 109 ASP A CA 1
ATOM 840 C C . ASP A 1 109 ? 0.767 5.699 6.887 1.00 88.44 109 ASP A C 1
ATOM 842 O O . ASP A 1 109 ? 0.767 5.986 8.083 1.00 88.44 109 ASP A O 1
ATOM 846 N N . VAL A 1 110 ? -0.131 4.838 6.384 1.00 92.94 110 VAL A N 1
ATOM 847 C CA . VAL A 1 110 ? -1.173 4.228 7.242 1.00 92.94 110 VAL A CA 1
ATOM 848 C C . VAL A 1 110 ? -0.597 3.402 8.399 1.00 92.94 110 VAL A C 1
ATOM 850 O O . VAL A 1 110 ? -1.294 3.198 9.388 1.00 92.94 110 VAL A O 1
ATOM 853 N N . LEU A 1 111 ? 0.659 2.944 8.325 1.00 95.62 111 LEU A N 1
ATOM 854 C CA . LEU A 1 111 ? 1.329 2.259 9.438 1.00 95.62 111 LEU A CA 1
ATOM 855 C C . LEU A 1 111 ? 1.971 3.244 10.419 1.00 95.62 111 LEU A C 1
ATOM 857 O O . LEU A 1 111 ? 1.924 3.008 11.622 1.00 95.62 111 LEU A O 1
ATOM 861 N N . PHE A 1 112 ? 2.561 4.338 9.924 1.00 93.19 112 PHE A N 1
ATOM 862 C CA . PHE A 1 112 ? 3.432 5.221 10.713 1.00 93.19 112 PHE A CA 1
ATOM 863 C C . PHE A 1 112 ? 2.811 6.566 11.122 1.00 93.19 112 PHE A C 1
ATOM 865 O O . PHE A 1 112 ? 3.407 7.281 11.929 1.00 93.19 112 PHE A O 1
ATOM 872 N N . MET A 1 113 ? 1.637 6.934 10.606 1.00 90.00 113 MET A N 1
ATOM 873 C CA . MET A 1 113 ? 0.920 8.136 11.048 1.00 90.00 113 MET A CA 1
ATOM 874 C C . MET A 1 113 ? 0.332 7.957 12.455 1.00 90.00 113 MET A C 1
ATOM 876 O O . MET A 1 113 ? -0.113 6.849 12.759 1.00 90.00 113 MET A O 1
ATOM 880 N N . PRO A 1 114 ? 0.271 9.022 13.288 1.00 88.62 114 PRO A N 1
ATOM 881 C CA . PRO A 1 114 ? -0.276 8.978 14.648 1.00 88.62 114 PRO A CA 1
ATOM 882 C C . PRO A 1 114 ? -1.678 8.370 14.758 1.00 88.62 114 PRO A C 1
ATOM 884 O O . PRO A 1 114 ? -1.935 7.572 15.659 1.00 88.62 114 PRO A O 1
ATOM 887 N N . ASP A 1 115 ? -2.545 8.694 13.804 1.00 87.38 115 ASP A N 1
ATOM 888 C CA . ASP A 1 115 ? -3.917 8.211 13.659 1.00 87.38 115 ASP A CA 1
ATOM 889 C C . ASP A 1 115 ? -4.047 7.063 12.640 1.00 87.38 115 ASP A C 1
ATOM 891 O O . ASP A 1 115 ? -5.151 6.759 12.192 1.00 87.38 115 ASP A O 1
ATOM 895 N N . GLY A 1 116 ? -2.934 6.400 12.306 1.00 93.50 116 GLY A N 1
ATOM 896 C CA . GLY A 1 116 ? -2.878 5.217 11.448 1.00 93.50 116 GLY A CA 1
ATOM 897 C C . GLY A 1 116 ? -3.363 3.934 12.133 1.00 93.50 116 GLY A C 1
ATOM 898 O O . GLY A 1 116 ? -4.118 3.973 13.101 1.00 93.50 116 GLY A O 1
ATOM 899 N N . LEU A 1 117 ? -2.928 2.783 11.618 1.00 97.38 117 LEU A N 1
ATOM 900 C CA . LEU A 1 117 ? -3.399 1.448 12.011 1.00 97.38 117 LEU A CA 1
ATOM 901 C C . LEU A 1 117 ? -2.817 0.952 13.343 1.00 97.38 117 LEU A C 1
ATOM 903 O O . LEU A 1 117 ? -3.459 0.189 14.068 1.00 97.38 117 LEU A O 1
ATOM 907 N N . LEU A 1 118 ? -1.580 1.345 13.643 1.00 97.69 118 LEU A N 1
ATOM 908 C CA . LEU A 1 118 ? -0.789 0.778 14.732 1.00 97.69 118 LEU A CA 1
ATOM 909 C C . LEU A 1 118 ? -0.780 1.679 15.968 1.00 97.69 118 LEU A C 1
ATOM 911 O O . LEU A 1 118 ? -0.911 2.900 15.871 1.00 97.69 118 LEU A O 1
ATOM 915 N N . LEU A 1 119 ? -0.576 1.065 17.133 1.00 97.38 119 LEU A N 1
ATOM 916 C CA . LEU A 1 119 ? -0.248 1.774 18.371 1.00 97.38 119 LEU A CA 1
ATOM 917 C C . LEU A 1 119 ? 1.136 2.440 18.274 1.00 97.38 119 LEU A C 1
ATOM 919 O O . LEU A 1 119 ? 2.002 1.992 17.526 1.00 97.38 119 LEU A O 1
ATOM 923 N N . GLU A 1 120 ? 1.385 3.486 19.068 1.00 95.88 120 GLU A N 1
ATOM 924 C CA . GLU A 1 120 ? 2.673 4.205 19.052 1.00 95.88 120 GLU A CA 1
ATOM 925 C C . GLU A 1 120 ? 3.872 3.312 19.419 1.00 95.88 120 GLU A C 1
ATOM 927 O O . GLU A 1 120 ? 4.934 3.408 18.795 1.00 95.88 120 GLU A O 1
ATOM 932 N N . SER A 1 121 ? 3.696 2.405 20.385 1.00 96.62 121 SER A N 1
ATOM 933 C CA . SER A 1 121 ? 4.705 1.400 20.742 1.00 96.62 121 SER A CA 1
ATOM 934 C C . SER A 1 121 ? 5.031 0.505 19.545 1.00 96.62 121 SER A C 1
ATOM 936 O O . SER A 1 121 ? 6.189 0.402 19.143 1.00 96.62 121 SER A O 1
ATOM 938 N N . ALA A 1 122 ? 3.995 -0.030 18.900 1.00 97.50 122 ALA A N 1
ATOM 939 C CA . ALA A 1 122 ? 4.109 -0.879 17.722 1.00 97.50 122 ALA A CA 1
ATOM 940 C C . ALA A 1 122 ? 4.746 -0.157 16.521 1.00 97.50 122 ALA A C 1
ATOM 942 O O . ALA A 1 122 ? 5.537 -0.753 15.799 1.00 97.50 122 ALA A O 1
ATOM 943 N N . ARG A 1 123 ? 4.472 1.139 16.307 1.00 96.19 123 ARG A N 1
ATOM 944 C CA . ARG A 1 123 ? 5.146 1.939 15.263 1.00 96.19 123 ARG A CA 1
ATOM 945 C C . ARG A 1 123 ? 6.649 2.039 15.490 1.00 96.19 123 ARG A C 1
ATOM 947 O O . ARG A 1 123 ? 7.426 1.988 14.539 1.00 96.19 123 ARG A O 1
ATOM 954 N N . THR A 1 124 ? 7.048 2.230 16.744 1.00 95.38 124 THR A N 1
ATOM 955 C CA . THR A 1 124 ? 8.459 2.341 17.129 1.00 95.38 124 THR A CA 1
ATOM 956 C C . THR A 1 124 ? 9.172 1.012 16.929 1.00 95.38 124 THR A C 1
ATOM 958 O O . THR A 1 124 ? 10.233 0.973 16.314 1.00 95.38 124 THR A O 1
ATOM 961 N N . GLU A 1 125 ? 8.546 -0.076 17.367 1.00 96.50 125 GLU A N 1
ATOM 962 C CA . GLU A 1 125 ? 9.064 -1.427 17.184 1.00 96.50 125 GLU A CA 1
ATOM 963 C C . GLU A 1 125 ? 9.169 -1.805 15.700 1.00 96.50 125 GLU A C 1
ATOM 965 O O . GLU A 1 125 ? 10.228 -2.239 15.251 1.00 96.50 125 GLU A O 1
ATOM 970 N N . LEU A 1 126 ? 8.125 -1.545 14.904 1.00 95.56 126 LEU A N 1
ATOM 971 C CA . LEU A 1 126 ? 8.142 -1.796 13.464 1.00 95.56 126 LEU A CA 1
ATOM 972 C C . LEU A 1 126 ? 9.288 -1.053 12.772 1.00 95.56 126 LEU A C 1
ATOM 974 O O . LEU A 1 126 ? 9.938 -1.612 11.892 1.00 95.56 126 LEU A O 1
ATOM 978 N N . ALA A 1 127 ? 9.564 0.192 13.163 1.00 93.19 127 ALA A N 1
ATOM 979 C CA . ALA A 1 127 ? 10.673 0.952 12.599 1.00 93.19 127 ALA A CA 1
ATOM 980 C C . ALA A 1 127 ? 12.025 0.253 12.825 1.00 93.19 127 ALA A C 1
ATOM 982 O O . ALA A 1 127 ? 12.831 0.175 11.897 1.00 93.19 127 ALA A O 1
ATOM 983 N N . THR A 1 128 ? 12.233 -0.319 14.014 1.00 92.56 128 THR A N 1
ATOM 984 C CA . THR A 1 128 ? 13.412 -1.136 14.339 1.00 92.56 128 THR A CA 1
ATOM 985 C C . THR A 1 128 ? 13.457 -2.416 13.505 1.00 92.56 128 THR A C 1
ATOM 987 O O . THR A 1 128 ? 14.512 -2.769 12.979 1.00 92.56 128 THR A O 1
ATOM 990 N N . VAL A 1 129 ? 12.316 -3.088 13.311 1.00 92.25 129 VAL A N 1
ATOM 991 C CA . VAL A 1 129 ? 12.233 -4.278 12.447 1.00 92.25 129 VAL A CA 1
ATOM 992 C C . VAL A 1 129 ? 12.632 -3.941 11.008 1.00 92.25 129 VAL A C 1
ATOM 994 O O . VAL A 1 129 ? 13.408 -4.681 10.414 1.00 92.25 129 VAL A O 1
ATOM 997 N N . TYR A 1 130 ? 12.179 -2.810 10.456 1.00 88.94 130 TYR A N 1
ATOM 998 C CA . TYR A 1 130 ? 12.566 -2.373 9.107 1.00 88.94 130 TYR A CA 1
ATOM 999 C C . TYR A 1 130 ? 14.071 -2.161 8.945 1.00 88.94 130 TYR A C 1
ATOM 1001 O O . TYR A 1 130 ? 14.615 -2.498 7.896 1.00 88.94 130 TYR A O 1
ATOM 1009 N N . GLN A 1 131 ? 14.734 -1.587 9.952 1.00 87.00 131 GLN A N 1
ATOM 1010 C CA . GLN A 1 131 ? 16.172 -1.309 9.889 1.00 87.00 131 GLN A CA 1
ATOM 1011 C C . GLN A 1 131 ? 17.017 -2.585 9.959 1.00 87.00 131 GLN A C 1
ATOM 1013 O O . GLN A 1 131 ? 18.073 -2.646 9.336 1.00 87.00 131 GLN A O 1
ATOM 1018 N N . ASN A 1 132 ? 16.534 -3.598 10.680 1.00 87.06 132 ASN A N 1
ATOM 1019 C CA . ASN A 1 132 ? 17.256 -4.850 10.909 1.00 87.06 132 ASN A CA 1
ATOM 1020 C C . ASN A 1 132 ? 16.832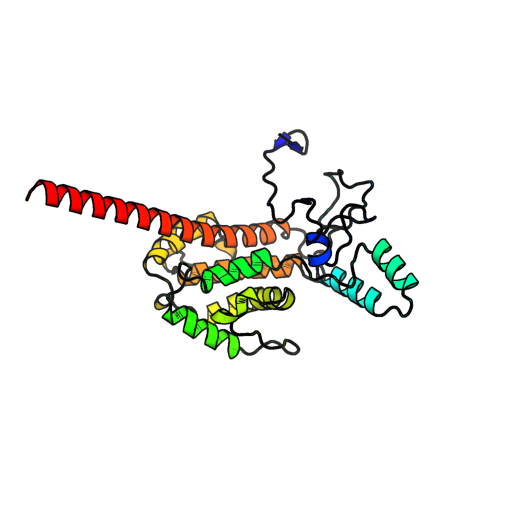 -5.987 9.967 1.00 87.06 132 ASN A C 1
ATOM 1022 O O . ASN A 1 132 ? 17.367 -7.092 10.055 1.00 87.06 132 ASN A O 1
ATOM 1026 N N . PHE A 1 133 ? 15.856 -5.754 9.087 1.00 86.00 133 PHE A N 1
ATOM 1027 C CA . PHE A 1 133 ? 15.364 -6.784 8.181 1.00 86.00 133 PHE A CA 1
ATOM 1028 C C . PHE A 1 133 ? 16.447 -7.192 7.174 1.00 86.00 133 PHE A C 1
ATOM 1030 O O . PHE A 1 133 ? 17.129 -6.341 6.607 1.00 86.00 133 PHE A O 1
ATOM 1037 N N . ALA A 1 134 ? 16.593 -8.492 6.912 1.00 82.62 134 ALA A N 1
ATOM 1038 C CA . ALA A 1 134 ? 17.532 -8.981 5.907 1.00 82.62 134 ALA A CA 1
ATOM 1039 C C . ALA A 1 134 ? 17.019 -8.645 4.496 1.00 82.62 134 ALA A C 1
ATOM 1041 O O . ALA A 1 134 ? 16.007 -9.178 4.038 1.00 82.62 134 ALA A O 1
ATOM 1042 N N . PHE A 1 135 ? 17.710 -7.739 3.804 1.00 78.62 135 PHE A N 1
ATOM 1043 C CA . PHE A 1 135 ? 17.337 -7.322 2.455 1.00 78.62 135 PHE A CA 1
ATOM 1044 C C . PHE A 1 135 ? 17.831 -8.327 1.401 1.00 78.62 135 PHE A C 1
ATOM 1046 O O . PHE A 1 135 ? 18.885 -8.941 1.586 1.00 78.62 135 PHE A O 1
ATOM 1053 N N . PRO A 1 136 ? 17.108 -8.484 0.274 1.00 76.88 136 PRO A N 1
ATOM 1054 C CA . PRO A 1 136 ? 17.586 -9.285 -0.847 1.00 76.88 136 PRO A CA 1
ATOM 1055 C C . PRO A 1 136 ? 18.979 -8.841 -1.328 1.00 76.88 136 PRO A C 1
ATOM 1057 O O . PRO A 1 136 ? 19.292 -7.646 -1.265 1.00 76.88 136 PRO A O 1
ATOM 1060 N N . PRO A 1 137 ? 19.805 -9.758 -1.867 1.00 76.38 137 PRO A N 1
ATOM 1061 C CA . PRO A 1 137 ? 21.118 -9.412 -2.402 1.00 76.38 137 PRO A CA 1
ATOM 1062 C C . PRO A 1 137 ? 21.052 -8.247 -3.401 1.00 76.38 137 PRO A C 1
ATOM 1064 O O . PRO A 1 137 ? 20.218 -8.228 -4.307 1.00 76.38 137 PRO A O 1
ATOM 1067 N N . GLY A 1 138 ? 21.928 -7.257 -3.222 1.00 74.88 138 GLY A N 1
ATOM 1068 C CA . GLY A 1 138 ? 21.986 -6.056 -4.062 1.00 74.88 138 GLY A CA 1
ATOM 1069 C C . GLY A 1 138 ? 21.011 -4.936 -3.676 1.00 74.88 138 GLY A C 1
ATOM 1070 O O . GLY A 1 138 ? 21.037 -3.876 -4.299 1.00 74.88 138 GLY A O 1
ATOM 1071 N N . TRP A 1 139 ? 20.165 -5.116 -2.656 1.00 76.88 139 TRP A N 1
ATOM 1072 C CA . TRP A 1 139 ? 19.323 -4.039 -2.134 1.00 76.88 139 TRP A CA 1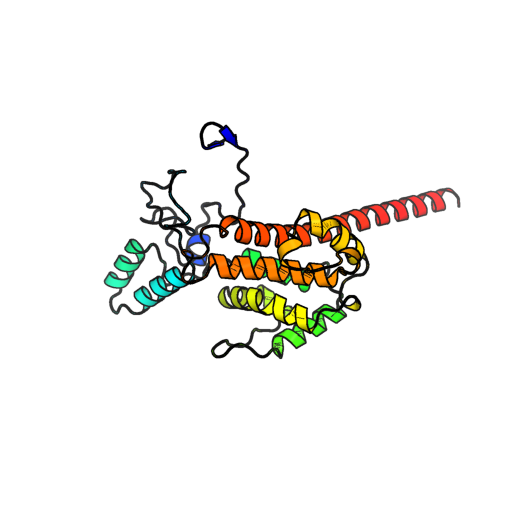
ATOM 1073 C C . TRP A 1 139 ? 20.019 -3.351 -0.962 1.00 76.88 139 TRP A C 1
ATOM 1075 O O . TRP A 1 139 ? 20.327 -3.983 0.044 1.00 76.88 139 TRP A O 1
ATOM 1085 N N . SER A 1 140 ? 20.221 -2.035 -1.064 1.00 77.69 140 SER A N 1
ATOM 1086 C CA . SER A 1 140 ? 20.625 -1.246 0.103 1.00 77.69 140 SER A CA 1
ATOM 1087 C C . SER A 1 140 ? 19.524 -1.250 1.166 1.00 77.69 140 SER A C 1
ATOM 1089 O O . SER A 1 140 ? 18.336 -1.294 0.828 1.00 77.69 140 SER A O 1
ATOM 1091 N N . GLY A 1 141 ? 19.920 -1.159 2.437 1.00 78.50 141 GLY A N 1
ATOM 1092 C CA . GLY A 1 141 ? 18.977 -0.971 3.536 1.00 78.50 141 GLY A CA 1
ATOM 1093 C C . GLY A 1 141 ? 18.124 0.287 3.347 1.00 78.50 141 GLY A C 1
ATOM 1094 O O . GLY A 1 141 ? 18.525 1.240 2.671 1.00 78.50 141 GLY A O 1
ATOM 1095 N N . LEU A 1 142 ? 16.928 0.275 3.933 1.00 82.31 142 LEU A N 1
ATOM 1096 C CA . LEU A 1 142 ? 16.051 1.442 3.987 1.00 82.31 142 LEU A CA 1
ATOM 1097 C C . LEU A 1 142 ? 16.343 2.254 5.253 1.00 82.31 142 LEU A C 1
ATOM 1099 O O . LEU A 1 142 ? 16.668 1.692 6.300 1.00 82.31 142 LEU A O 1
ATOM 1103 N N . GLN A 1 143 ? 16.208 3.579 5.166 1.00 83.31 143 GLN A N 1
ATOM 1104 C CA . GLN A 1 143 ? 16.276 4.443 6.347 1.00 83.31 143 GLN A CA 1
ATOM 1105 C C . GLN A 1 143 ? 15.133 4.123 7.325 1.00 83.31 143 GLN A C 1
ATOM 1107 O O . GLN A 1 143 ? 14.216 3.377 7.007 1.00 83.31 143 GLN A O 1
ATOM 1112 N N . ASN A 1 144 ? 15.161 4.678 8.536 1.00 86.12 144 ASN A N 1
ATOM 1113 C CA . ASN A 1 144 ? 14.067 4.470 9.482 1.00 86.12 144 ASN A CA 1
ATOM 1114 C C . ASN A 1 144 ? 12.755 5.085 8.931 1.00 86.12 144 ASN A C 1
ATOM 1116 O O . ASN A 1 144 ? 12.694 6.302 8.743 1.00 86.12 144 ASN A O 1
ATOM 1120 N N . PRO A 1 145 ? 11.687 4.300 8.697 1.00 85.75 145 PRO A N 1
ATOM 1121 C CA . PRO A 1 145 ? 10.450 4.821 8.111 1.00 85.75 145 PRO A CA 1
ATOM 1122 C C . PRO A 1 145 ? 9.668 5.740 9.062 1.00 85.75 145 PRO A C 1
ATOM 1124 O O . PRO A 1 145 ? 8.926 6.609 8.608 1.00 85.75 145 PRO A O 1
ATOM 1127 N N . LYS A 1 146 ? 9.836 5.628 10.384 1.00 86.50 146 LYS A N 1
ATOM 1128 C CA . LYS A 1 146 ? 9.156 6.520 11.333 1.00 86.50 146 LYS A CA 1
ATOM 1129 C C . LYS A 1 146 ? 9.643 7.964 11.175 1.00 86.50 146 LYS A C 1
ATOM 1131 O O . LYS A 1 146 ? 8.813 8.872 11.147 1.00 86.50 146 LYS A O 1
ATOM 1136 N N . THR A 1 147 ? 10.955 8.165 11.017 1.00 84.19 147 THR A N 1
ATOM 1137 C CA . THR A 1 147 ? 11.592 9.493 10.929 1.00 84.19 147 THR A CA 1
ATOM 1138 C C . THR A 1 147 ? 11.845 9.966 9.496 1.00 84.19 147 THR A C 1
ATOM 1140 O O . THR A 1 147 ? 11.706 11.152 9.217 1.00 84.19 147 THR A O 1
ATOM 1143 N N . HIS A 1 148 ? 12.173 9.059 8.572 1.00 82.25 148 HIS A N 1
ATOM 1144 C CA . HIS A 1 148 ? 12.644 9.395 7.223 1.00 82.25 148 HIS A CA 1
ATOM 1145 C C . HIS A 1 148 ? 11.665 9.029 6.099 1.00 82.25 148 HIS A C 1
ATOM 1147 O O . HIS A 1 148 ? 11.980 9.261 4.936 1.00 82.25 148 HIS A O 1
ATOM 1153 N N . ARG A 1 149 ? 10.451 8.520 6.376 1.00 80.06 149 ARG A N 1
ATOM 1154 C CA . ARG A 1 149 ? 9.489 8.174 5.297 1.00 80.06 149 ARG A CA 1
ATOM 1155 C C . ARG A 1 149 ? 9.204 9.313 4.318 1.00 80.06 149 ARG A C 1
ATOM 1157 O O . ARG A 1 149 ? 8.912 9.052 3.158 1.00 80.06 149 ARG A O 1
ATOM 1164 N N . GLY A 1 150 ? 9.261 10.565 4.779 1.00 73.12 150 GLY A N 1
ATOM 1165 C CA . GLY A 1 150 ? 9.030 11.743 3.941 1.00 73.12 150 GLY A CA 1
ATOM 1166 C C . GLY A 1 150 ? 10.179 12.053 2.977 1.00 73.12 150 GLY A C 1
ATOM 1167 O O . GLY A 1 150 ? 9.951 12.744 1.990 1.00 73.12 150 GLY A O 1
ATOM 1168 N N . SER A 1 151 ? 11.382 11.537 3.250 1.00 76.38 151 SER A N 1
ATOM 1169 C CA . SER A 1 151 ? 12.586 11.705 2.428 1.00 76.38 151 SER A CA 1
ATOM 1170 C C . SER A 1 151 ? 12.910 10.485 1.567 1.00 76.38 151 SER A C 1
ATOM 1172 O O . SER A 1 151 ? 13.915 10.502 0.860 1.00 76.38 151 SER A O 1
ATOM 1174 N N . TYR A 1 152 ? 12.084 9.435 1.615 1.00 76.62 152 TYR A N 1
ATOM 1175 C CA . TYR A 1 152 ? 12.267 8.265 0.765 1.00 76.62 152 TYR A CA 1
ATOM 1176 C C . TYR A 1 152 ? 12.178 8.657 -0.707 1.00 76.62 152 TYR A C 1
ATOM 1178 O O . TYR A 1 152 ? 11.206 9.256 -1.175 1.00 76.62 152 TYR A O 1
ATOM 1186 N N . LYS A 1 153 ? 13.183 8.233 -1.459 1.00 69.88 153 LYS A N 1
ATOM 1187 C CA . LYS A 1 153 ? 13.170 8.251 -2.912 1.00 69.88 153 LYS A CA 1
ATOM 1188 C C . LYS A 1 153 ? 12.194 7.205 -3.425 1.00 69.88 153 LYS A C 1
ATOM 1190 O O . LYS A 1 153 ? 11.795 6.256 -2.746 1.00 69.88 153 LYS A O 1
ATOM 1195 N N . MET A 1 154 ? 11.818 7.332 -4.688 1.00 68.38 154 MET A N 1
ATOM 1196 C CA . MET A 1 154 ? 10.819 6.435 -5.251 1.00 68.38 154 MET A CA 1
ATOM 1197 C C . MET A 1 154 ? 11.269 4.959 -5.281 1.00 68.38 154 MET A C 1
ATOM 1199 O O . MET A 1 154 ? 10.460 4.073 -5.008 1.00 68.38 154 MET A O 1
ATOM 1203 N N . ASN A 1 155 ? 12.553 4.672 -5.520 1.00 68.44 155 ASN A N 1
ATOM 1204 C CA . ASN A 1 155 ? 13.077 3.304 -5.423 1.00 68.44 155 ASN A CA 1
ATOM 1205 C C . ASN A 1 155 ? 12.993 2.746 -3.988 1.00 68.44 155 ASN A C 1
ATOM 1207 O O . ASN A 1 155 ? 12.835 1.544 -3.801 1.00 68.44 155 ASN A O 1
ATOM 1211 N N . GLU A 1 156 ? 13.075 3.593 -2.963 1.00 78.38 156 GLU A N 1
ATOM 1212 C CA . GLU A 1 156 ? 12.894 3.210 -1.561 1.00 78.38 156 GLU A CA 1
ATOM 1213 C C . GLU A 1 156 ? 11.428 2.895 -1.262 1.00 78.38 156 GLU A C 1
ATOM 1215 O O . GLU A 1 156 ? 11.145 1.859 -0.666 1.00 78.38 156 GLU A O 1
ATOM 1220 N N . HIS A 1 157 ? 10.485 3.698 -1.764 1.00 79.00 157 HIS A N 1
ATOM 1221 C CA . HIS A 1 157 ? 9.054 3.389 -1.670 1.00 79.00 157 HIS A CA 1
ATOM 1222 C C . HIS A 1 157 ? 8.666 2.109 -2.422 1.00 79.00 157 HIS A C 1
ATOM 1224 O O . HIS A 1 157 ? 7.887 1.309 -1.903 1.00 79.00 157 HIS A O 1
ATOM 1230 N N . ALA A 1 158 ? 9.227 1.878 -3.612 1.00 74.25 158 ALA A N 1
ATOM 1231 C CA . ALA A 1 158 ? 8.985 0.659 -4.376 1.00 74.25 158 ALA A CA 1
ATOM 1232 C C . ALA A 1 158 ? 9.487 -0.575 -3.613 1.00 74.25 158 ALA A C 1
ATOM 1234 O O . ALA A 1 158 ? 8.711 -1.493 -3.354 1.00 74.25 158 ALA A O 1
ATOM 1235 N N . ARG A 1 159 ? 10.745 -0.566 -3.155 1.00 81.69 159 ARG A N 1
ATOM 1236 C CA . ARG A 1 159 ? 11.314 -1.655 -2.343 1.00 81.69 159 ARG A CA 1
ATOM 1237 C C . ARG A 1 159 ? 10.534 -1.870 -1.048 1.00 81.69 159 ARG A C 1
ATOM 1239 O O . ARG A 1 159 ? 10.183 -3.001 -0.724 1.00 81.69 159 ARG A O 1
ATOM 1246 N N . SER A 1 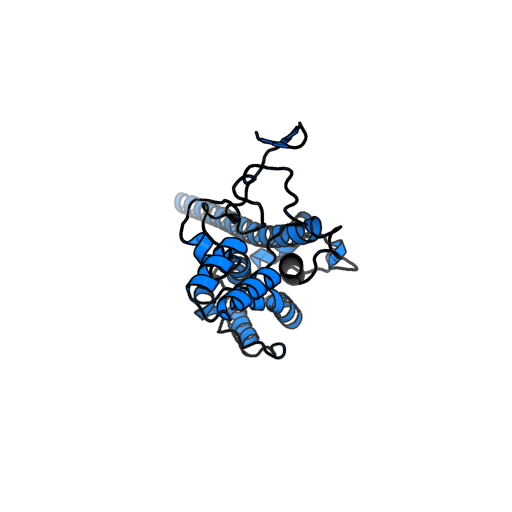160 ? 10.195 -0.784 -0.354 1.00 84.50 160 SER A N 1
ATOM 1247 C CA . SER A 1 160 ? 9.373 -0.823 0.854 1.00 84.50 160 SER A CA 1
ATOM 1248 C C . SER A 1 160 ? 8.027 -1.496 0.586 1.00 84.50 160 SER A C 1
ATOM 1250 O O . SER A 1 160 ? 7.657 -2.404 1.323 1.00 84.50 160 SER A O 1
ATOM 1252 N N . SER A 1 161 ? 7.328 -1.154 -0.500 1.00 85.50 161 SER A N 1
ATOM 1253 C CA . SER A 1 161 ? 6.023 -1.751 -0.821 1.00 85.50 161 SER A CA 1
ATOM 1254 C C . SER A 1 161 ? 6.058 -3.270 -1.015 1.00 85.50 161 SER A C 1
ATOM 1256 O O . SER A 1 161 ? 5.068 -3.934 -0.720 1.00 85.50 161 SER A O 1
ATOM 1258 N N . ILE A 1 162 ? 7.197 -3.824 -1.446 1.00 85.69 162 ILE A N 1
ATOM 1259 C CA . ILE A 1 162 ? 7.394 -5.270 -1.605 1.00 85.69 162 ILE A CA 1
ATOM 1260 C C . ILE A 1 162 ? 7.776 -5.940 -0.282 1.00 85.69 162 ILE A C 1
ATOM 1262 O O . ILE A 1 162 ? 7.297 -7.031 0.014 1.00 85.69 162 ILE A O 1
ATOM 1266 N N . LEU A 1 163 ? 8.605 -5.290 0.537 1.00 87.94 163 LEU A N 1
ATOM 1267 C CA . LEU A 1 163 ? 9.103 -5.863 1.793 1.00 87.94 163 LEU A CA 1
ATOM 1268 C C . LEU A 1 163 ? 8.098 -5.770 2.940 1.00 87.94 163 LEU A C 1
ATOM 1270 O O . LEU A 1 163 ? 8.027 -6.669 3.773 1.00 87.94 163 LEU A O 1
ATOM 1274 N N . THR A 1 164 ? 7.300 -4.704 2.970 1.00 92.19 164 THR A N 1
ATOM 1275 C CA . THR A 1 164 ? 6.303 -4.443 4.016 1.00 92.19 164 THR A CA 1
ATOM 1276 C C . THR A 1 164 ? 5.396 -5.644 4.298 1.00 92.19 164 THR A C 1
ATOM 1278 O O . THR A 1 164 ? 5.318 -6.039 5.457 1.00 92.19 164 THR A O 1
ATOM 1281 N N . PRO A 1 165 ? 4.730 -6.278 3.313 1.00 91.62 165 PRO A N 1
ATOM 1282 C CA . PRO A 1 165 ? 3.880 -7.435 3.602 1.00 91.62 165 PRO A CA 1
ATOM 1283 C C . PRO A 1 165 ? 4.636 -8.624 4.212 1.00 91.62 165 PRO A C 1
ATOM 1285 O O . PRO A 1 165 ? 4.060 -9.344 5.025 1.00 91.62 165 PRO A O 1
ATOM 1288 N N . VAL A 1 166 ? 5.913 -8.821 3.864 1.00 89.44 166 VAL A N 1
ATOM 1289 C CA . VAL A 1 166 ? 6.759 -9.878 4.445 1.00 89.44 166 VAL A CA 1
ATOM 1290 C C . VAL A 1 166 ? 7.107 -9.539 5.891 1.00 89.44 166 VAL A C 1
ATOM 1292 O O . VAL A 1 166 ? 6.907 -10.363 6.779 1.00 89.44 166 VAL A O 1
ATOM 1295 N N . ILE A 1 167 ? 7.542 -8.301 6.142 1.00 92.75 167 ILE A N 1
ATOM 1296 C CA . ILE A 1 167 ? 7.825 -7.792 7.489 1.00 92.75 167 ILE A CA 1
ATOM 1297 C C . ILE A 1 167 ? 6.587 -7.940 8.380 1.00 92.75 167 ILE A C 1
ATOM 1299 O O . ILE A 1 167 ? 6.660 -8.540 9.451 1.00 92.75 167 ILE A O 1
ATOM 1303 N N . LEU A 1 168 ? 5.428 -7.463 7.916 1.00 94.81 168 LEU A N 1
ATOM 1304 C CA . LEU A 1 168 ? 4.173 -7.566 8.656 1.00 94.81 168 LEU A CA 1
ATOM 1305 C C . LEU A 1 168 ? 3.776 -9.025 8.896 1.00 94.81 168 LEU A C 1
ATOM 1307 O O . LEU A 1 168 ? 3.302 -9.341 9.979 1.00 94.81 168 LEU A O 1
ATOM 1311 N N . ARG A 1 169 ? 3.997 -9.934 7.941 1.00 92.00 169 ARG A N 1
ATOM 1312 C CA . ARG A 1 169 ? 3.670 -11.355 8.123 1.00 92.00 169 ARG A CA 1
ATOM 1313 C C . ARG A 1 169 ? 4.470 -12.013 9.251 1.00 92.00 169 ARG A C 1
ATOM 1315 O O . ARG A 1 169 ? 3.935 -12.912 9.902 1.00 92.00 169 ARG A O 1
ATOM 1322 N N . CYS A 1 170 ? 5.718 -11.589 9.446 1.00 90.69 170 CYS A N 1
ATOM 1323 C CA . CYS A 1 170 ? 6.617 -12.120 10.470 1.00 90.69 170 CYS A CA 1
ATOM 1324 C C . CYS A 1 170 ? 6.426 -11.458 11.840 1.00 90.69 170 CYS A C 1
ATOM 1326 O O . CYS A 1 170 ? 6.719 -12.077 12.857 1.00 90.69 170 CYS A O 1
ATOM 1328 N N . TRP A 1 171 ? 5.959 -10.208 11.868 1.00 95.56 171 TRP A N 1
ATOM 1329 C CA . TRP A 1 171 ? 5.978 -9.381 13.074 1.00 95.56 171 TRP A CA 1
ATOM 1330 C C . TRP A 1 171 ? 4.594 -8.949 13.576 1.00 95.56 171 TRP A C 1
ATOM 1332 O O . TRP A 1 171 ? 4.382 -8.858 14.782 1.00 95.56 171 TRP A O 1
ATOM 1342 N N . LEU A 1 172 ? 3.637 -8.660 12.691 1.00 96.62 172 LEU A N 1
ATOM 1343 C CA . LEU A 1 172 ? 2.381 -8.021 13.082 1.00 96.62 172 LEU A CA 1
ATOM 1344 C C . LEU A 1 172 ? 1.500 -8.972 13.900 1.00 96.62 172 LEU A C 1
ATOM 1346 O O . LEU A 1 172 ? 1.062 -10.009 13.407 1.00 96.62 172 LEU A O 1
ATOM 1350 N N . GLN A 1 173 ? 1.179 -8.559 15.125 1.00 95.50 173 GLN A N 1
ATOM 1351 C CA . GLN A 1 173 ? 0.269 -9.256 16.028 1.00 95.50 173 GLN A CA 1
ATOM 1352 C C . GLN A 1 173 ? -0.985 -8.414 16.307 1.00 95.50 173 GLN A C 1
ATOM 1354 O O . GLN A 1 173 ? -0.951 -7.188 16.167 1.00 95.50 173 GLN A O 1
ATOM 1359 N N . PRO A 1 174 ? -2.099 -9.026 16.754 1.00 95.38 174 PRO A N 1
ATOM 1360 C CA . PRO A 1 174 ? -3.320 -8.290 17.085 1.00 95.38 174 PRO A CA 1
ATOM 1361 C C . PRO A 1 174 ? -3.109 -7.178 18.121 1.00 95.38 174 PRO A C 1
ATOM 1363 O O . PRO A 1 174 ? -3.699 -6.109 17.995 1.00 95.38 174 PRO A O 1
ATOM 1366 N N . CYS A 1 175 ? -2.233 -7.391 19.108 1.00 96.38 175 CYS A N 1
ATOM 1367 C CA . CYS A 1 175 ? -1.914 -6.398 20.138 1.00 96.38 175 CYS A CA 1
ATOM 1368 C C . CYS A 1 175 ? -1.186 -5.153 19.602 1.00 96.38 175 CYS A C 1
ATOM 1370 O O . CYS A 1 175 ? -1.131 -4.145 20.298 1.00 96.38 175 CYS A O 1
ATOM 1372 N N . HIS A 1 176 ? -0.651 -5.187 18.376 1.00 98.06 176 HIS A N 1
ATOM 1373 C CA . HIS A 1 176 ? 0.006 -4.038 17.744 1.00 98.06 176 HIS A CA 1
ATOM 1374 C C . HIS A 1 176 ? -0.993 -3.064 17.105 1.00 98.06 176 HIS A C 1
ATOM 1376 O O . HIS A 1 176 ? -0.681 -1.888 16.896 1.00 98.06 176 HIS A O 1
ATOM 1382 N N . VAL A 1 177 ? -2.183 -3.558 16.758 1.00 98.00 177 VAL A N 1
ATOM 1383 C CA . VAL A 1 177 ? -3.223 -2.812 16.045 1.00 98.00 177 VAL A CA 1
ATOM 1384 C C . VAL A 1 177 ? -4.106 -2.092 17.055 1.00 98.00 177 VAL A C 1
ATOM 1386 O O . VAL A 1 177 ? -4.490 -2.667 18.076 1.00 98.00 177 VAL A O 1
ATOM 1389 N N . ARG A 1 178 ? -4.469 -0.842 16.761 1.00 97.00 178 ARG A N 1
ATOM 1390 C CA . ARG A 1 178 ? -5.376 -0.080 17.623 1.00 97.00 178 ARG A CA 1
ATOM 1391 C C . ARG A 1 178 ? -6.700 -0.814 17.849 1.00 97.00 178 ARG A C 1
ATOM 1393 O O . ARG A 1 178 ? -7.315 -1.314 16.907 1.00 97.00 178 ARG A O 1
ATOM 1400 N N . ALA A 1 179 ? -7.158 -0.812 19.101 1.00 94.81 179 ALA A N 1
ATOM 1401 C CA . ALA A 1 179 ? -8.347 -1.538 19.545 1.00 94.81 179 ALA A CA 1
ATOM 1402 C C . ALA A 1 179 ? -9.617 -1.168 18.754 1.00 94.81 179 ALA A C 1
ATOM 1404 O O . ALA A 1 179 ? -10.402 -2.042 18.398 1.00 94.81 179 ALA A O 1
ATOM 1405 N N . ASP A 1 180 ? -9.788 0.114 18.425 1.00 94.94 180 ASP A N 1
ATOM 1406 C CA . ASP A 1 180 ? -10.965 0.644 17.731 1.00 94.94 180 ASP A CA 1
ATOM 1407 C C . ASP A 1 180 ? -11.061 0.238 16.252 1.00 94.94 180 ASP A C 1
ATOM 1409 O O . ASP A 1 180 ? -12.095 0.451 15.621 1.00 94.94 180 ASP A O 1
ATOM 1413 N N . LEU A 1 181 ? -10.008 -0.368 15.696 1.00 97.12 181 LEU A N 1
ATOM 1414 C CA . LEU A 1 181 ? -9.958 -0.758 14.290 1.00 97.12 181 LEU A CA 1
ATOM 1415 C C . LEU A 1 181 ? -10.288 -2.233 14.055 1.00 97.12 181 LEU A C 1
ATOM 1417 O O . LEU A 1 181 ? -10.647 -2.584 12.935 1.00 97.12 181 LEU A O 1
ATOM 1421 N N . HIS A 1 182 ? -10.177 -3.105 15.064 1.00 94.69 182 HIS A N 1
ATOM 1422 C CA . HIS A 1 182 ? -10.279 -4.563 14.870 1.00 94.69 182 HIS A CA 1
ATOM 1423 C C . HIS A 1 182 ? -11.605 -4.988 14.242 1.00 94.69 182 HIS A C 1
ATOM 1425 O O . HIS A 1 182 ? -11.606 -5.695 13.235 1.00 94.69 182 HIS A O 1
ATOM 1431 N N . GLU A 1 183 ? -12.725 -4.520 14.794 1.00 93.88 183 GLU A N 1
ATOM 1432 C CA . GLU A 1 183 ? -14.056 -4.850 14.276 1.00 93.88 183 GLU A CA 1
ATOM 1433 C C . GLU A 1 183 ? -14.264 -4.286 12.864 1.00 93.88 183 GLU A C 1
ATOM 1435 O O . GLU A 1 183 ? -14.770 -4.981 11.986 1.00 93.88 183 GLU A O 1
ATOM 1440 N N . LEU A 1 184 ? -13.814 -3.052 12.613 1.00 95.50 184 LEU A N 1
ATOM 1441 C CA . LEU A 1 184 ? -13.934 -2.404 11.304 1.00 95.50 184 LEU A CA 1
ATOM 1442 C C . LEU A 1 184 ? -13.118 -3.145 10.236 1.00 95.50 184 LEU A C 1
ATOM 1444 O O . LEU A 1 184 ? -13.610 -3.363 9.130 1.00 95.50 184 LEU A O 1
ATOM 1448 N N . LEU A 1 185 ? -11.897 -3.572 10.571 1.00 95.44 185 LEU A N 1
ATOM 1449 C CA . LEU A 1 185 ? -11.038 -4.355 9.682 1.00 95.44 185 LEU A CA 1
ATOM 1450 C C . LEU A 1 185 ? -11.729 -5.656 9.266 1.00 95.44 185 LEU A C 1
ATOM 1452 O O . LEU A 1 185 ? -11.805 -5.945 8.075 1.00 95.44 185 LEU A O 1
ATOM 1456 N N . VAL A 1 186 ? -12.276 -6.404 10.228 1.00 92.25 186 VAL A N 1
ATOM 1457 C CA . VAL A 1 186 ? -12.981 -7.667 9.957 1.00 92.25 186 VAL A CA 1
ATOM 1458 C C . VAL A 1 186 ? -14.267 -7.428 9.164 1.00 92.25 186 VAL A C 1
ATOM 1460 O O . VAL A 1 186 ? -14.531 -8.124 8.187 1.00 92.25 186 VAL A O 1
ATOM 1463 N N . ARG A 1 187 ? -15.052 -6.415 9.543 1.00 91.06 187 ARG A N 1
ATOM 1464 C CA . ARG A 1 187 ? -16.343 -6.099 8.920 1.00 91.06 187 ARG A CA 1
ATOM 1465 C C . ARG A 1 187 ? -16.213 -5.667 7.462 1.00 91.06 187 ARG A C 1
ATOM 1467 O O . ARG A 1 187 ? -17.030 -6.063 6.630 1.00 91.06 187 ARG A O 1
ATOM 1474 N N . PHE A 1 188 ? -15.242 -4.809 7.156 1.00 90.06 188 PHE A N 1
ATOM 1475 C CA . PHE A 1 188 ? -15.133 -4.206 5.829 1.00 90.06 188 PHE A CA 1
ATOM 1476 C C . PHE A 1 188 ? -14.261 -5.009 4.872 1.00 90.06 188 PHE A C 1
ATOM 1478 O O . PHE A 1 188 ? -14.473 -4.908 3.666 1.00 90.06 188 PHE A O 1
ATOM 1485 N N . ALA A 1 189 ? -13.329 -5.833 5.356 1.00 89.88 189 ALA A N 1
ATOM 1486 C CA . ALA A 1 189 ? -12.408 -6.544 4.476 1.00 89.88 189 ALA A CA 1
ATOM 1487 C C . ALA A 1 189 ? -13.090 -7.332 3.337 1.00 89.88 189 ALA A C 1
ATOM 1489 O O . ALA A 1 189 ? -12.673 -7.130 2.194 1.00 89.88 189 ALA A O 1
ATOM 1490 N N . PRO A 1 190 ? -14.167 -8.119 3.559 1.00 86.56 190 PRO A N 1
ATOM 1491 C CA . PRO A 1 190 ? -14.826 -8.870 2.482 1.00 86.56 190 PRO A CA 1
ATOM 1492 C C . PRO A 1 190 ? -15.446 -8.000 1.375 1.00 86.56 190 PRO A C 1
ATOM 1494 O O . PRO A 1 190 ? -15.718 -8.490 0.284 1.00 86.56 190 PRO A O 1
ATOM 1497 N N . GLN A 1 191 ? -15.679 -6.708 1.632 1.00 85.00 191 GLN A N 1
ATOM 1498 C CA . GLN A 1 191 ? -16.261 -5.778 0.654 1.00 85.00 191 GLN A CA 1
ATOM 1499 C C . GLN A 1 191 ? -15.216 -5.258 -0.344 1.00 85.00 191 GLN A C 1
ATOM 1501 O O . GLN A 1 191 ? -15.546 -4.860 -1.463 1.00 85.00 191 GLN A O 1
ATOM 1506 N N . PHE A 1 192 ? -13.943 -5.255 0.056 1.00 85.56 192 PHE A N 1
ATOM 1507 C CA . PHE A 1 192 ? -12.847 -4.682 -0.723 1.00 85.56 192 PHE A CA 1
ATOM 1508 C C . PHE A 1 192 ? -11.849 -5.736 -1.202 1.00 85.56 192 PHE A C 1
ATOM 1510 O O . PHE A 1 192 ? -11.328 -5.640 -2.316 1.00 85.56 192 PHE A O 1
ATOM 1517 N N . LEU A 1 193 ? -11.556 -6.725 -0.362 1.00 85.75 193 LEU A N 1
ATOM 1518 C CA . LEU A 1 193 ? -10.547 -7.737 -0.615 1.00 85.75 193 LEU A CA 1
ATOM 1519 C C . LEU A 1 193 ? -11.202 -9.019 -1.120 1.00 85.75 193 LEU A C 1
ATOM 1521 O O . LEU A 1 193 ? -12.126 -9.543 -0.511 1.00 85.75 193 LEU A O 1
ATOM 1525 N N . ASP A 1 194 ? -10.664 -9.551 -2.213 1.00 77.12 194 ASP A N 1
ATOM 1526 C CA . ASP A 1 194 ? -10.937 -10.913 -2.648 1.00 77.12 194 ASP A CA 1
ATOM 1527 C C . ASP A 1 194 ? -10.401 -11.911 -1.609 1.00 77.12 194 ASP A C 1
ATOM 1529 O O . ASP A 1 194 ? -9.189 -12.100 -1.445 1.00 77.12 194 ASP A O 1
ATOM 1533 N N . THR A 1 195 ? -11.328 -12.509 -0.867 1.00 66.19 195 THR A N 1
ATOM 1534 C CA . THR A 1 195 ? -11.049 -13.432 0.233 1.00 66.19 195 THR A CA 1
ATOM 1535 C C . THR A 1 195 ? -10.545 -14.788 -0.257 1.00 66.19 195 THR A C 1
ATOM 1537 O O . THR A 1 195 ? -9.819 -15.462 0.474 1.00 66.19 195 THR A O 1
ATOM 1540 N N . TYR A 1 196 ? -10.859 -15.161 -1.503 1.00 59.41 196 TYR A N 1
ATOM 1541 C CA . TYR A 1 196 ? -10.472 -16.443 -2.099 1.00 59.41 196 TYR A CA 1
ATOM 1542 C C . TYR A 1 196 ? -8.968 -16.524 -2.399 1.00 59.41 196 TYR A C 1
ATOM 1544 O O . TYR A 1 196 ? -8.402 -17.611 -2.452 1.00 59.41 196 TYR A O 1
ATOM 1552 N N . LEU A 1 197 ? -8.292 -15.381 -2.557 1.00 54.59 197 LEU A N 1
ATOM 1553 C CA . LEU A 1 197 ? -6.876 -15.317 -2.947 1.00 54.59 197 LEU A CA 1
ATOM 1554 C C . LEU A 1 197 ? -5.878 -15.431 -1.782 1.00 54.59 197 LEU A C 1
ATOM 1556 O O . LEU A 1 197 ? -4.664 -15.459 -2.026 1.00 54.59 197 LEU A O 1
ATOM 1560 N N . ARG A 1 198 ? -6.337 -15.392 -0.523 1.00 58.56 198 ARG A N 1
ATOM 1561 C CA . ARG A 1 198 ? -5.438 -15.202 0.635 1.00 58.56 198 ARG A CA 1
ATOM 1562 C C . ARG A 1 198 ? -5.732 -16.070 1.855 1.00 58.56 198 ARG A C 1
ATOM 1564 O O . ARG A 1 198 ? -4.794 -16.334 2.601 1.00 58.56 198 ARG A O 1
ATOM 1571 N N . PHE A 1 199 ? -6.966 -16.530 2.056 1.00 60.69 199 PHE A N 1
ATOM 1572 C CA . PHE A 1 199 ? -7.333 -17.301 3.245 1.00 60.69 199 PHE A CA 1
ATOM 1573 C C . PHE A 1 199 ? -7.990 -18.615 2.832 1.00 60.69 199 PHE A C 1
ATOM 1575 O O . PHE A 1 199 ? -9.141 -18.592 2.403 1.00 60.69 199 PHE A O 1
ATOM 1582 N N . PRO A 1 200 ? -7.282 -19.757 2.938 1.00 48.03 200 PRO A N 1
ATOM 1583 C CA . PRO A 1 200 ? -7.827 -21.025 2.480 1.00 48.03 200 PRO A CA 1
ATOM 1584 C C . PRO A 1 200 ? -9.082 -21.443 3.248 1.00 48.03 200 PRO A C 1
ATOM 1586 O O . PRO A 1 200 ? -9.999 -21.940 2.614 1.00 48.03 200 PRO A O 1
ATOM 1589 N N . TYR A 1 201 ? -9.176 -21.223 4.568 1.00 51.59 201 TYR A N 1
ATOM 1590 C CA . TYR A 1 201 ? -10.323 -21.687 5.358 1.00 51.59 201 TYR A CA 1
ATOM 1591 C C . TYR A 1 201 ? -10.566 -20.852 6.630 1.00 51.59 201 TYR A C 1
ATOM 1593 O O . TYR A 1 201 ? -9.630 -20.392 7.278 1.00 51.59 201 TYR A O 1
ATOM 1601 N N . ASN A 1 202 ? -11.855 -20.717 6.970 1.00 63.72 202 ASN A N 1
ATOM 1602 C CA . ASN A 1 202 ? -12.463 -20.072 8.144 1.00 63.72 202 ASN A CA 1
ATOM 1603 C C . ASN A 1 202 ? -12.233 -18.554 8.323 1.00 63.72 202 ASN A C 1
ATOM 1605 O O . ASN A 1 202 ? -11.469 -18.111 9.180 1.00 63.72 202 ASN A O 1
ATOM 1609 N N . LEU A 1 203 ? -13.011 -17.752 7.584 1.00 65.19 203 LEU A N 1
ATOM 1610 C CA . LEU A 1 203 ? -13.061 -16.287 7.714 1.00 65.19 203 LEU A CA 1
ATOM 1611 C C . LEU A 1 203 ? -13.401 -15.796 9.133 1.00 65.19 203 LEU A C 1
ATOM 1613 O O . LEU A 1 203 ? -12.981 -14.703 9.501 1.00 65.19 203 LEU A O 1
ATOM 1617 N N . ALA A 1 204 ? -14.115 -16.590 9.940 1.00 67.06 204 ALA A N 1
ATOM 1618 C CA . ALA A 1 204 ? -14.481 -16.210 11.305 1.00 67.06 204 ALA A CA 1
ATOM 1619 C C . ALA A 1 204 ? -13.288 -16.228 12.280 1.00 67.06 204 ALA A C 1
ATOM 1621 O O . ALA A 1 204 ? -13.357 -15.612 13.339 1.00 67.06 204 ALA A O 1
ATOM 1622 N N . ALA A 1 205 ? -12.189 -16.904 11.927 1.00 76.06 205 ALA A N 1
ATOM 1623 C CA . ALA A 1 205 ? -10.961 -16.935 12.722 1.00 76.06 205 ALA A CA 1
ATOM 1624 C C . ALA A 1 205 ? -9.952 -15.835 12.330 1.00 76.06 205 ALA A C 1
ATOM 1626 O O . ALA A 1 205 ? -8.923 -15.684 12.993 1.00 76.06 205 ALA A O 1
ATOM 1627 N N . VAL A 1 206 ? -10.226 -15.079 11.259 1.00 84.75 206 VAL A N 1
ATOM 1628 C CA . VAL A 1 206 ? -9.308 -14.075 10.702 1.00 84.75 206 VAL A CA 1
ATOM 1629 C C . VAL A 1 206 ? -9.383 -12.789 11.520 1.00 84.75 206 VAL A C 1
ATOM 1631 O O . VAL A 1 206 ? -10.443 -12.178 11.659 1.00 84.75 206 VAL A O 1
ATOM 1634 N N . LYS A 1 207 ? -8.243 -12.355 12.059 1.00 90.12 207 LYS A N 1
ATOM 1635 C CA . LYS A 1 207 ? -8.140 -11.168 12.914 1.00 90.12 207 LYS A CA 1
ATOM 1636 C C . LYS A 1 207 ? -7.910 -9.912 12.076 1.00 90.12 207 LYS A C 1
ATOM 1638 O O . LYS A 1 207 ? -7.486 -9.971 10.922 1.00 90.12 207 LYS A O 1
ATOM 1643 N N . GLY A 1 208 ? -8.111 -8.737 12.677 1.00 92.06 208 GLY A N 1
ATOM 1644 C CA . GLY A 1 208 ? -7.840 -7.457 12.011 1.00 92.06 208 GLY A CA 1
ATOM 1645 C C . GLY A 1 208 ? -6.404 -7.343 11.473 1.00 92.06 208 GLY A C 1
ATOM 1646 O O . GLY A 1 208 ? -6.198 -6.858 10.362 1.00 92.06 208 GLY A O 1
ATOM 1647 N N . SER A 1 209 ? -5.412 -7.862 12.208 1.00 94.06 209 SER A N 1
ATOM 1648 C CA . SER A 1 209 ? -4.008 -7.914 11.770 1.00 94.06 209 SER A CA 1
ATOM 1649 C C . SER A 1 209 ? -3.807 -8.727 10.487 1.00 94.06 209 SER A C 1
ATOM 1651 O O . SER A 1 209 ? -3.031 -8.326 9.620 1.00 94.06 209 SER A O 1
ATOM 1653 N N . ASP A 1 210 ? -4.538 -9.830 10.324 1.00 91.25 210 ASP A N 1
ATOM 1654 C CA . ASP A 1 210 ? -4.446 -10.684 9.138 1.00 91.25 210 ASP A CA 1
ATOM 1655 C C . ASP A 1 210 ? -4.987 -9.956 7.901 1.00 91.25 210 ASP A C 1
ATOM 1657 O O . ASP A 1 210 ? -4.392 -10.018 6.823 1.00 91.25 210 ASP A O 1
ATOM 1661 N N . TRP A 1 211 ? -6.065 -9.184 8.064 1.00 93.25 211 TRP A N 1
ATOM 1662 C CA . TRP A 1 211 ? -6.616 -8.349 6.996 1.00 93.25 211 TRP A CA 1
ATOM 1663 C C . TRP A 1 211 ? -5.692 -7.203 6.589 1.00 93.25 211 TRP A C 1
ATOM 1665 O O . TRP A 1 211 ? -5.603 -6.890 5.399 1.00 93.25 211 TRP A O 1
ATOM 1675 N N . ILE A 1 212 ? -4.950 -6.619 7.536 1.00 95.56 212 ILE A N 1
ATOM 1676 C CA . ILE A 1 212 ? -3.883 -5.661 7.219 1.00 95.56 212 ILE A CA 1
ATOM 1677 C C . ILE A 1 212 ? -2.823 -6.355 6.356 1.00 95.56 212 ILE A C 1
ATOM 1679 O O . ILE A 1 212 ? -2.516 -5.877 5.264 1.00 95.56 212 ILE A O 1
ATOM 1683 N N . ILE A 1 213 ? -2.314 -7.516 6.780 1.00 93.56 213 ILE A N 1
ATOM 1684 C CA . ILE A 1 213 ? -1.321 -8.287 6.015 1.00 93.56 213 ILE A CA 1
ATOM 1685 C C . ILE A 1 213 ? -1.840 -8.594 4.601 1.00 93.56 213 ILE A C 1
ATOM 1687 O O . ILE A 1 213 ? -1.137 -8.347 3.618 1.00 93.56 213 ILE A O 1
ATOM 1691 N N . ALA A 1 214 ? -3.082 -9.066 4.468 1.00 91.56 214 ALA A N 1
ATOM 1692 C CA . ALA A 1 214 ? -3.697 -9.359 3.175 1.00 91.56 214 ALA A CA 1
ATOM 1693 C C . ALA A 1 214 ? -3.817 -8.120 2.274 1.00 91.56 214 ALA A C 1
ATOM 1695 O O . ALA A 1 214 ? -3.557 -8.214 1.069 1.00 91.56 214 ALA A O 1
ATOM 1696 N N . ALA A 1 215 ? -4.155 -6.956 2.836 1.00 93.06 215 ALA A N 1
ATOM 1697 C CA . ALA A 1 215 ? -4.208 -5.700 2.098 1.00 93.06 215 ALA A CA 1
ATOM 1698 C C . ALA A 1 215 ? -2.823 -5.309 1.555 1.00 93.06 215 ALA A C 1
ATOM 1700 O O . ALA A 1 215 ? -2.682 -5.032 0.361 1.00 93.06 215 ALA A O 1
ATOM 1701 N N . PHE A 1 216 ? -1.780 -5.376 2.390 1.00 94.19 216 PHE A N 1
ATOM 1702 C CA . PHE A 1 216 ? -0.405 -5.097 1.963 1.00 94.19 216 PHE A CA 1
ATOM 1703 C C . PHE A 1 216 ? 0.094 -6.097 0.915 1.00 94.19 216 PHE A C 1
ATOM 1705 O O . PHE A 1 216 ? 0.727 -5.687 -0.055 1.00 94.19 216 PHE A O 1
ATOM 1712 N N . TRP A 1 217 ? -0.244 -7.384 1.036 1.00 91.25 217 TRP A N 1
ATOM 1713 C CA . TRP A 1 217 ? 0.079 -8.384 0.013 1.00 91.25 217 TRP A CA 1
ATOM 1714 C C . TRP A 1 217 ? -0.638 -8.132 -1.312 1.00 91.25 217 TRP A C 1
ATOM 1716 O O . TRP A 1 217 ? -0.068 -8.359 -2.376 1.00 91.25 217 TRP A O 1
ATOM 1726 N N . SER A 1 218 ? -1.898 -7.705 -1.271 1.00 88.56 218 SER A N 1
ATOM 1727 C CA . SER A 1 218 ? -2.679 -7.392 -2.476 1.00 88.56 218 SER A CA 1
ATOM 1728 C C . SER A 1 218 ? -2.112 -6.155 -3.176 1.00 88.56 218 SER A C 1
ATOM 1730 O O . SER A 1 218 ? -1.939 -6.139 -4.395 1.00 88.56 218 SER A O 1
ATOM 1732 N N . PHE A 1 219 ? -1.725 -5.142 -2.396 1.00 88.69 219 PHE A N 1
ATOM 1733 C CA . PHE A 1 219 ? -1.033 -3.967 -2.907 1.00 88.69 219 PHE A CA 1
ATOM 1734 C C . PHE A 1 219 ? 0.334 -4.318 -3.513 1.00 88.69 219 PHE A C 1
ATOM 1736 O O . PHE A 1 219 ? 0.589 -3.956 -4.661 1.00 88.69 219 PHE A O 1
ATOM 1743 N N . ALA A 1 220 ? 1.177 -5.075 -2.809 1.00 87.50 220 ALA A N 1
ATOM 1744 C CA . ALA A 1 220 ? 2.489 -5.489 -3.305 1.00 87.50 220 ALA A CA 1
ATOM 1745 C C . ALA A 1 220 ? 2.390 -6.328 -4.585 1.00 87.50 220 ALA A C 1
ATOM 1747 O O . ALA A 1 220 ? 3.133 -6.093 -5.534 1.00 87.50 220 ALA A O 1
ATOM 1748 N N . LEU A 1 221 ? 1.426 -7.251 -4.661 1.00 83.69 221 LEU A N 1
ATOM 1749 C CA . LEU A 1 221 ? 1.186 -8.029 -5.875 1.00 83.69 221 LEU A CA 1
ATOM 1750 C C . LEU A 1 221 ? 0.780 -7.127 -7.048 1.00 83.69 221 LEU A C 1
ATOM 1752 O O . LEU A 1 221 ? 1.269 -7.317 -8.162 1.00 83.69 221 LEU A O 1
ATOM 1756 N N . SER A 1 222 ? -0.052 -6.108 -6.805 1.00 82.69 222 SER A N 1
ATOM 1757 C CA . SER A 1 222 ? -0.390 -5.120 -7.838 1.00 82.69 222 SER A CA 1
ATOM 1758 C C . SER A 1 222 ? 0.832 -4.339 -8.317 1.00 82.69 222 SER A C 1
ATOM 1760 O O . SER A 1 222 ? 1.004 -4.149 -9.516 1.00 82.69 222 SER A O 1
ATOM 1762 N N . VAL A 1 223 ? 1.720 -3.948 -7.400 1.00 77.75 223 VAL A N 1
ATOM 1763 C CA . VAL A 1 223 ? 2.983 -3.267 -7.708 1.00 77.75 223 VAL A CA 1
ATOM 1764 C C . VAL A 1 223 ? 3.871 -4.170 -8.568 1.00 77.75 223 VAL A C 1
ATOM 1766 O O . VAL A 1 223 ? 4.299 -3.752 -9.640 1.00 77.75 223 VAL A O 1
ATOM 1769 N N . LEU A 1 224 ? 4.086 -5.424 -8.163 1.00 76.12 224 LEU A N 1
ATOM 1770 C CA . LEU A 1 224 ? 4.881 -6.391 -8.930 1.00 76.12 224 LEU A CA 1
ATOM 1771 C C . LEU A 1 224 ? 4.299 -6.641 -10.322 1.00 76.12 224 LEU A C 1
ATOM 1773 O O . LEU A 1 224 ? 5.047 -6.734 -11.286 1.00 76.12 224 LEU A O 1
ATOM 1777 N N . THR A 1 225 ? 2.974 -6.705 -10.440 1.00 73.56 225 THR A N 1
ATOM 1778 C CA . THR A 1 225 ? 2.288 -6.943 -11.719 1.00 73.56 225 THR A CA 1
ATOM 1779 C C . THR A 1 225 ? 2.424 -5.750 -12.667 1.00 73.56 225 THR A C 1
ATOM 1781 O O . THR A 1 225 ? 2.662 -5.930 -13.857 1.00 73.56 225 THR A O 1
ATOM 1784 N N . ILE A 1 226 ? 2.322 -4.522 -12.151 1.00 71.06 226 ILE A N 1
ATOM 1785 C CA . ILE A 1 226 ? 2.492 -3.291 -12.942 1.00 71.06 226 ILE A CA 1
ATOM 1786 C C . ILE A 1 226 ? 3.956 -3.099 -13.370 1.00 71.06 226 ILE A C 1
ATOM 1788 O O . ILE A 1 226 ? 4.220 -2.508 -14.417 1.00 71.06 226 ILE A O 1
ATOM 1792 N N . PHE A 1 227 ? 4.915 -3.575 -12.573 1.00 67.06 227 PHE A N 1
ATOM 1793 C CA . PHE A 1 227 ? 6.343 -3.315 -12.784 1.00 67.06 227 PHE A CA 1
ATOM 1794 C C . PHE A 1 227 ? 7.168 -4.519 -13.232 1.00 67.06 227 PHE A C 1
ATOM 1796 O O . PHE A 1 227 ? 8.372 -4.375 -13.444 1.00 67.06 227 PHE A O 1
ATOM 1803 N N . GLY A 1 228 ? 6.546 -5.684 -13.385 1.00 62.41 228 GLY A N 1
ATOM 1804 C CA . GLY A 1 228 ? 7.199 -6.900 -13.846 1.00 62.41 228 GLY A CA 1
ATOM 1805 C C . GLY A 1 228 ? 7.742 -6.765 -15.269 1.00 62.41 228 GLY A C 1
ATOM 1806 O O . GLY A 1 228 ? 7.267 -5.959 -16.067 1.00 62.41 228 GLY A O 1
ATOM 1807 N N . ARG A 1 229 ? 8.761 -7.571 -15.591 1.00 54.28 229 ARG A N 1
ATOM 1808 C CA . ARG A 1 229 ? 9.440 -7.535 -16.898 1.00 54.28 229 ARG A CA 1
ATOM 1809 C C . ARG A 1 229 ? 8.567 -8.012 -18.065 1.00 54.28 229 ARG A C 1
ATOM 1811 O O . ARG A 1 229 ? 8.788 -7.538 -19.168 1.00 54.28 229 ARG A O 1
ATOM 1818 N N . ASN A 1 230 ? 7.579 -8.883 -17.828 1.00 53.28 230 ASN A N 1
ATOM 1819 C CA . ASN A 1 230 ? 6.679 -9.417 -18.857 1.00 53.28 230 ASN A CA 1
ATOM 1820 C C . ASN A 1 230 ? 5.237 -9.515 -18.332 1.00 53.28 230 ASN A C 1
ATOM 1822 O O . ASN A 1 230 ? 4.937 -10.341 -17.474 1.00 53.28 230 ASN A O 1
ATOM 1826 N N . VAL A 1 231 ? 4.328 -8.695 -18.870 1.00 55.47 231 VAL A N 1
ATOM 1827 C CA . VAL A 1 231 ? 2.875 -8.769 -18.588 1.00 55.47 231 VAL A CA 1
ATOM 1828 C C . VAL A 1 231 ? 2.169 -9.785 -19.503 1.00 55.47 231 VAL A C 1
ATOM 1830 O O . VAL A 1 231 ? 0.995 -10.090 -19.309 1.00 55.47 231 VAL A O 1
ATOM 1833 N N . THR A 1 232 ? 2.880 -10.356 -20.483 1.00 51.53 232 THR A N 1
ATOM 1834 C CA . THR A 1 232 ? 2.333 -11.305 -21.469 1.00 51.53 232 THR A CA 1
ATOM 1835 C C . THR A 1 232 ? 1.718 -12.546 -20.821 1.00 51.53 232 THR A C 1
ATOM 1837 O O . THR A 1 232 ? 0.639 -12.960 -21.243 1.00 51.53 232 THR A O 1
ATOM 1840 N N . ASP A 1 233 ? 2.310 -13.051 -19.734 1.00 49.56 233 ASP A N 1
ATOM 1841 C CA . ASP A 1 233 ? 1.800 -14.223 -19.001 1.00 49.56 233 ASP A CA 1
ATOM 1842 C C . ASP A 1 233 ? 0.660 -13.871 -18.026 1.00 49.56 233 ASP A C 1
ATOM 1844 O O . ASP A 1 233 ? -0.143 -14.725 -17.658 1.00 49.56 233 ASP A O 1
ATOM 1848 N N . PHE A 1 234 ? 0.526 -12.592 -17.654 1.00 51.78 234 PHE A N 1
ATOM 1849 C CA . PHE A 1 234 ? -0.474 -12.091 -16.701 1.00 51.78 234 PHE A CA 1
ATOM 1850 C C . PHE A 1 234 ? -1.661 -11.378 -17.369 1.00 51.78 234 PHE A C 1
ATOM 1852 O O . PHE A 1 234 ? -2.499 -10.796 -16.677 1.00 51.78 234 PHE A O 1
ATOM 1859 N N . SER A 1 235 ? -1.772 -11.416 -18.703 1.00 52.12 235 SER A N 1
ATOM 1860 C CA . SER A 1 235 ? -2.761 -10.623 -19.451 1.00 52.12 235 SER A CA 1
ATOM 1861 C C . SER A 1 235 ? -4.222 -10.899 -19.065 1.00 52.12 235 SER A C 1
ATOM 1863 O O . SER A 1 235 ? -5.023 -9.967 -19.074 1.00 52.12 235 SER A O 1
ATOM 1865 N N . ARG A 1 236 ? -4.576 -12.127 -18.649 1.00 57.03 236 ARG A N 1
ATOM 1866 C CA . ARG A 1 236 ? -5.955 -12.437 -18.213 1.00 57.03 236 ARG A CA 1
ATOM 1867 C C . ARG A 1 236 ? -6.335 -11.789 -16.883 1.00 57.03 236 ARG A C 1
ATOM 1869 O O . ARG A 1 236 ? -7.498 -11.453 -16.696 1.00 57.03 236 ARG A O 1
ATOM 1876 N N . ASP A 1 237 ? -5.365 -11.553 -16.001 1.00 70.06 237 ASP A N 1
ATOM 1877 C CA . ASP A 1 237 ? -5.624 -11.143 -14.617 1.00 70.06 237 ASP A CA 1
ATOM 1878 C C . ASP A 1 237 ? -5.008 -9.789 -14.240 1.00 70.06 237 ASP A C 1
ATOM 1880 O O . ASP A 1 237 ? -5.235 -9.308 -13.130 1.00 70.06 237 ASP A O 1
ATOM 1884 N N . PHE A 1 238 ? -4.285 -9.126 -15.150 1.00 70.44 238 PHE A N 1
ATOM 1885 C CA . PHE A 1 238 ? -3.646 -7.826 -14.911 1.00 70.44 238 PHE A CA 1
ATOM 1886 C C . PHE A 1 238 ? -4.623 -6.791 -14.340 1.00 70.44 238 PHE A C 1
ATOM 1888 O O . PHE A 1 238 ? -4.337 -6.150 -13.324 1.00 70.44 238 PHE A O 1
ATOM 1895 N N . ALA A 1 239 ? -5.798 -6.654 -14.964 1.00 70.31 239 ALA A N 1
ATOM 1896 C CA . ALA A 1 239 ? -6.834 -5.732 -14.512 1.00 70.31 239 ALA A CA 1
ATOM 1897 C C . ALA A 1 239 ? -7.374 -6.128 -13.131 1.00 70.31 239 ALA A C 1
ATOM 1899 O O . ALA A 1 239 ? -7.518 -5.266 -12.265 1.00 70.31 239 ALA A O 1
ATOM 1900 N N . ARG A 1 240 ? -7.604 -7.429 -12.897 1.00 76.62 240 ARG A N 1
ATOM 1901 C CA . ARG A 1 240 ? -8.095 -7.955 -11.615 1.00 76.62 240 ARG A CA 1
ATOM 1902 C C . ARG A 1 240 ? -7.103 -7.677 -10.488 1.00 76.62 240 ARG A C 1
ATOM 1904 O O . ARG A 1 240 ? -7.483 -7.099 -9.476 1.00 76.62 240 ARG A O 1
ATOM 1911 N N . VAL A 1 241 ? -5.835 -8.037 -10.675 1.00 78.69 241 VAL A N 1
ATOM 1912 C CA . VAL A 1 241 ? -4.765 -7.880 -9.677 1.00 78.69 241 VAL A CA 1
ATOM 1913 C C . VAL A 1 241 ? -4.467 -6.406 -9.410 1.00 78.69 241 VAL A C 1
ATOM 1915 O O . VAL A 1 241 ? -4.336 -5.993 -8.256 1.00 78.69 241 VAL A O 1
ATOM 1918 N N . THR A 1 242 ? -4.425 -5.586 -10.463 1.00 77.31 242 THR A N 1
ATOM 1919 C CA . THR A 1 242 ? -4.241 -4.138 -10.325 1.00 77.31 242 THR A CA 1
ATOM 1920 C C . THR A 1 242 ? -5.392 -3.513 -9.544 1.00 77.31 242 THR A C 1
ATOM 1922 O O . THR A 1 242 ? -5.154 -2.793 -8.574 1.00 77.31 242 THR A O 1
ATOM 1925 N N . LEU A 1 243 ? -6.638 -3.822 -9.917 1.00 76.75 243 LEU A N 1
ATOM 1926 C CA . LEU A 1 243 ? -7.829 -3.328 -9.229 1.00 76.75 243 LEU A CA 1
ATOM 1927 C C . LEU A 1 243 ? -7.865 -3.791 -7.770 1.00 76.75 243 LEU A C 1
ATOM 1929 O O . LEU A 1 243 ? -8.159 -2.991 -6.885 1.00 76.75 243 LEU A O 1
ATOM 1933 N N . HIS A 1 244 ? -7.529 -5.052 -7.503 1.00 81.69 244 HIS A N 1
ATOM 1934 C CA . HIS A 1 244 ? -7.518 -5.608 -6.152 1.00 81.69 244 HIS A CA 1
ATOM 1935 C C . HIS A 1 244 ? -6.495 -4.909 -5.251 1.00 81.69 244 HIS A C 1
ATOM 1937 O O . HIS A 1 244 ? -6.831 -4.535 -4.129 1.00 81.69 244 HIS A O 1
ATOM 1943 N N . GLY A 1 245 ? -5.300 -4.593 -5.759 1.00 84.12 245 GLY A N 1
ATOM 1944 C CA . GLY A 1 245 ? -4.338 -3.772 -5.020 1.00 84.12 245 GLY A CA 1
ATOM 1945 C C . GLY A 1 245 ? -4.824 -2.349 -4.731 1.00 84.12 245 GLY A C 1
ATOM 1946 O O . GLY A 1 245 ? -4.485 -1.786 -3.693 1.00 84.12 245 GLY A O 1
ATOM 1947 N N . ARG A 1 246 ? -5.653 -1.756 -5.603 1.00 81.75 246 ARG A N 1
ATOM 1948 C CA . ARG A 1 246 ? -6.285 -0.448 -5.336 1.00 81.75 246 ARG A CA 1
ATOM 1949 C C . ARG A 1 246 ? -7.402 -0.545 -4.307 1.00 81.75 246 ARG A C 1
ATOM 1951 O O . ARG A 1 246 ? -7.455 0.291 -3.407 1.00 81.75 246 ARG A O 1
ATOM 1958 N N . LYS 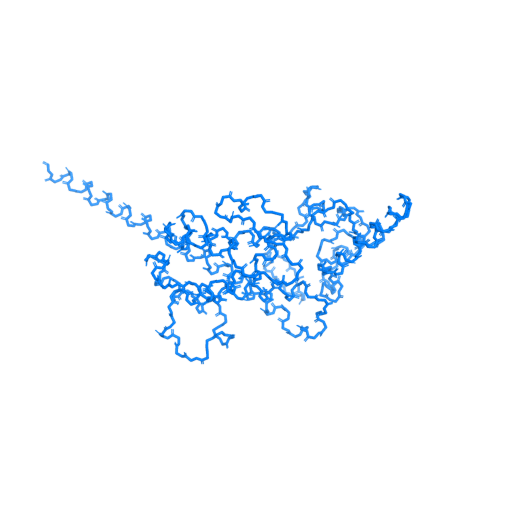A 1 247 ? -8.244 -1.576 -4.392 1.00 82.94 247 LYS A N 1
ATOM 1959 C CA . LYS A 1 247 ? -9.267 -1.852 -3.377 1.00 82.94 247 LYS A CA 1
ATOM 1960 C C . LYS A 1 247 ? -8.644 -2.100 -2.004 1.00 82.94 247 LYS A C 1
ATOM 1962 O O . LYS A 1 247 ? -9.194 -1.648 -1.010 1.00 82.94 247 LYS A O 1
ATOM 1967 N N . ALA A 1 248 ? -7.468 -2.725 -1.946 1.00 88.56 248 ALA A N 1
ATOM 1968 C CA . ALA A 1 248 ? -6.727 -2.906 -0.702 1.00 88.56 248 ALA A CA 1
ATOM 1969 C C . ALA A 1 248 ? -6.292 -1.582 -0.058 1.00 88.56 248 ALA A C 1
ATOM 1971 O O . ALA A 1 248 ? -6.393 -1.431 1.156 1.00 88.56 248 ALA A O 1
ATOM 1972 N N . VAL A 1 249 ? -5.869 -0.602 -0.861 1.00 86.06 249 VAL A N 1
ATOM 1973 C CA . VAL A 1 249 ? -5.593 0.751 -0.355 1.00 86.06 249 VAL A CA 1
ATOM 1974 C C . VAL A 1 249 ? -6.889 1.378 0.163 1.00 86.06 249 VAL A C 1
ATOM 1976 O O . VAL A 1 249 ? -6.947 1.810 1.309 1.00 86.06 249 VAL A O 1
ATOM 1979 N N . GLN A 1 250 ? -7.954 1.369 -0.646 1.00 81.62 250 GLN A N 1
ATOM 1980 C CA . GLN A 1 250 ? -9.255 1.940 -0.273 1.00 81.62 250 GLN A CA 1
ATOM 1981 C C . GLN A 1 250 ? -9.818 1.343 1.017 1.00 81.62 250 GLN A C 1
ATOM 1983 O O . GLN A 1 250 ? -10.325 2.088 1.846 1.00 81.62 250 GLN A O 1
ATOM 1988 N N . PHE A 1 251 ? -9.681 0.033 1.208 1.00 90.31 251 PHE A N 1
ATOM 1989 C CA . PHE A 1 251 ? -10.079 -0.669 2.422 1.00 90.31 251 PHE A CA 1
ATOM 1990 C C . PHE A 1 251 ? -9.457 -0.053 3.678 1.00 90.31 251 PHE A C 1
ATOM 1992 O O . PHE A 1 251 ? -10.177 0.304 4.609 1.00 90.31 251 PHE A O 1
ATOM 1999 N N . LEU A 1 252 ? -8.131 0.115 3.696 1.00 92.50 252 LEU A N 1
ATOM 2000 C CA . LEU A 1 252 ? -7.434 0.652 4.865 1.00 92.50 252 LEU A CA 1
ATOM 2001 C C . LEU A 1 252 ? -7.843 2.106 5.141 1.00 92.50 252 LEU A C 1
ATOM 2003 O O . LEU A 1 252 ? -8.072 2.471 6.292 1.00 92.50 252 LEU A O 1
ATOM 2007 N N . PHE A 1 253 ? -8.015 2.922 4.095 1.00 86.25 253 PHE A N 1
ATOM 2008 C CA . PHE A 1 253 ? -8.522 4.291 4.246 1.00 86.25 253 PHE A CA 1
ATOM 2009 C C . PHE A 1 253 ? -9.968 4.341 4.728 1.00 86.25 253 PHE A C 1
ATOM 2011 O O . PHE A 1 253 ? -10.301 5.190 5.552 1.00 86.25 253 PHE A O 1
ATOM 2018 N N . HIS A 1 254 ? -10.819 3.438 4.244 1.00 85.25 254 HIS A N 1
ATOM 2019 C CA . HIS A 1 254 ? -12.210 3.350 4.664 1.00 85.25 254 HIS A CA 1
ATOM 2020 C C . HIS A 1 254 ? -12.307 3.017 6.155 1.00 85.25 254 HIS A C 1
ATOM 2022 O O . HIS A 1 254 ? -13.000 3.712 6.890 1.00 85.25 254 HIS A O 1
ATOM 2028 N N . VAL A 1 255 ? -11.534 2.033 6.622 1.00 91.94 255 VAL A N 1
ATOM 2029 C CA . VAL A 1 255 ? -11.449 1.673 8.045 1.00 91.94 255 VAL A CA 1
ATOM 2030 C C . VAL A 1 255 ? -11.016 2.864 8.904 1.00 91.94 255 VAL A C 1
ATOM 2032 O O . VAL A 1 255 ? -11.666 3.161 9.905 1.00 91.94 255 VAL A O 1
ATOM 2035 N N . LEU A 1 256 ? -9.957 3.576 8.507 1.00 90.62 256 LEU A N 1
ATOM 2036 C CA . LEU A 1 256 ? -9.485 4.757 9.238 1.00 90.62 256 LEU A CA 1
ATOM 2037 C C . LEU A 1 256 ? -10.523 5.892 9.239 1.00 90.62 256 LEU A C 1
ATOM 2039 O O . LEU A 1 256 ? -10.733 6.544 10.264 1.00 90.62 256 LEU A O 1
ATOM 2043 N N . GLY A 1 257 ? -11.198 6.112 8.108 1.00 86.00 257 GLY A N 1
ATOM 2044 C CA . GLY A 1 257 ? -12.267 7.100 7.975 1.00 86.00 257 GLY A CA 1
ATOM 2045 C C . GLY A 1 257 ? -13.467 6.792 8.872 1.00 86.00 257 GLY A C 1
ATOM 2046 O O . GLY A 1 257 ? -13.937 7.673 9.592 1.00 86.00 257 GLY A O 1
ATOM 2047 N N . GLU A 1 258 ? -13.920 5.538 8.892 1.00 88.06 258 GLU A N 1
ATOM 2048 C CA . GLU A 1 258 ? -15.022 5.092 9.748 1.00 88.06 258 GLU A CA 1
ATOM 2049 C C . GLU A 1 258 ? -14.671 5.181 11.233 1.00 88.06 258 GLU A C 1
ATOM 2051 O O . GLU A 1 258 ? -15.479 5.670 12.023 1.00 88.06 258 GLU A O 1
ATOM 2056 N N . ALA A 1 259 ? -13.451 4.804 11.623 1.00 92.69 259 ALA A N 1
ATOM 2057 C CA . ALA A 1 259 ? -12.988 4.954 13.001 1.00 92.69 259 ALA A CA 1
ATOM 2058 C C . ALA A 1 259 ? -13.034 6.420 13.456 1.00 92.69 259 ALA A C 1
ATOM 2060 O O . ALA A 1 259 ? -13.556 6.738 14.526 1.00 92.69 259 ALA A O 1
ATOM 2061 N N . LYS A 1 260 ? -12.561 7.339 12.604 1.00 89.56 260 LYS A N 1
ATOM 2062 C CA . LYS A 1 260 ? -12.597 8.781 12.874 1.00 89.56 260 LYS A CA 1
ATOM 2063 C C . LYS A 1 260 ? -14.029 9.311 12.977 1.00 89.56 260 LYS A C 1
ATOM 2065 O O . LYS A 1 260 ? -14.323 10.103 13.872 1.00 89.56 260 LYS A O 1
ATOM 2070 N N . ARG A 1 261 ? -14.928 8.848 12.103 1.00 89.00 261 ARG A N 1
ATOM 2071 C CA . ARG A 1 261 ? -16.357 9.192 12.140 1.00 89.00 261 ARG A CA 1
ATOM 2072 C C . ARG A 1 261 ? -17.010 8.732 13.446 1.00 89.00 261 ARG A C 1
ATOM 2074 O O . ARG A 1 261 ? -17.706 9.515 14.086 1.00 89.00 261 ARG A O 1
ATOM 2081 N N . LEU A 1 262 ? -16.756 7.494 13.870 1.00 92.00 262 LEU A N 1
ATOM 2082 C CA . LEU A 1 262 ? -17.285 6.942 15.122 1.00 92.00 262 LEU A CA 1
ATOM 2083 C C . LEU A 1 262 ? -16.730 7.668 16.356 1.00 92.00 262 LEU A C 1
ATOM 2085 O O . LEU A 1 262 ? -17.478 7.931 17.296 1.00 92.00 262 LEU A O 1
ATOM 2089 N N . ALA A 1 263 ? -15.448 8.040 16.348 1.00 90.94 263 ALA A N 1
ATOM 2090 C CA . ALA A 1 263 ? -14.839 8.821 17.424 1.00 90.94 263 ALA A CA 1
ATOM 2091 C C . ALA A 1 263 ? -15.471 10.219 17.566 1.00 90.94 263 ALA A C 1
ATOM 2093 O O . ALA A 1 263 ? -15.693 10.681 18.688 1.00 90.94 263 ALA A O 1
ATOM 2094 N N . ALA A 1 264 ? -15.807 10.871 16.448 1.00 88.50 264 ALA A N 1
ATOM 2095 C CA . ALA A 1 264 ? -16.500 12.158 16.453 1.00 88.50 264 ALA A CA 1
ATOM 2096 C C . ALA A 1 264 ? -17.910 12.042 17.057 1.00 88.50 264 ALA A C 1
ATOM 2098 O O . ALA A 1 264 ? -18.245 12.799 17.964 1.00 88.50 264 ALA A O 1
ATOM 2099 N N . ILE A 1 265 ? -18.685 11.030 16.644 1.00 91.50 265 ILE A N 1
ATOM 2100 C CA . ILE A 1 265 ? -20.031 10.768 17.185 1.00 91.50 265 ILE A CA 1
ATOM 2101 C C . ILE A 1 265 ? -19.981 10.547 18.703 1.00 91.50 265 ILE A C 1
ATOM 2103 O O . ILE A 1 265 ? -20.729 11.183 19.443 1.00 91.50 265 ILE A O 1
ATOM 2107 N N . ARG A 1 266 ? -19.059 9.702 19.186 1.00 90.19 266 ARG A N 1
ATOM 2108 C CA . ARG A 1 266 ? -18.887 9.450 20.629 1.00 90.19 266 ARG A CA 1
ATOM 2109 C C . ARG A 1 266 ? -18.519 10.720 21.396 1.00 90.19 266 ARG A C 1
ATOM 2111 O O . ARG A 1 266 ? -19.014 10.939 22.497 1.00 90.19 266 ARG A O 1
ATOM 2118 N N . SER A 1 267 ? -17.666 11.563 20.814 1.00 89.00 267 SER A N 1
ATOM 2119 C CA . SER A 1 267 ? -17.249 12.830 21.426 1.00 89.00 267 SER A CA 1
ATOM 2120 C C . SER A 1 267 ? -18.418 13.813 21.555 1.00 89.00 267 SER A C 1
ATOM 2122 O O . SER A 1 267 ? -18.564 14.463 22.591 1.00 89.00 267 SER A O 1
ATOM 2124 N N . ASP A 1 268 ? -19.282 13.884 20.542 1.00 89.12 268 ASP A N 1
ATOM 2125 C CA . ASP A 1 268 ? -20.485 14.721 20.561 1.00 89.12 268 ASP A CA 1
ATOM 2126 C C . ASP A 1 268 ? -21.533 14.207 21.557 1.00 89.12 268 ASP A C 1
ATOM 2128 O O . ASP A 1 268 ? -22.132 14.997 22.290 1.00 89.12 268 ASP A O 1
ATOM 2132 N N . GLU A 1 269 ? -21.727 12.888 21.654 1.00 90.12 269 GLU A N 1
ATOM 2133 C CA . GLU A 1 269 ? -22.591 12.277 22.672 1.00 90.12 269 GLU A CA 1
ATOM 2134 C C . GLU A 1 269 ? -22.099 12.573 24.096 1.00 90.12 269 GLU A C 1
ATOM 2136 O O . GLU A 1 269 ? -22.900 12.910 24.973 1.00 90.12 269 GLU A O 1
ATOM 2141 N N . GLN A 1 270 ? -20.786 12.493 24.333 1.00 87.19 270 GLN A N 1
ATOM 2142 C CA . GLN A 1 270 ? -20.172 12.804 25.626 1.00 87.19 270 GLN A CA 1
ATOM 2143 C C . GLN A 1 270 ? -20.364 14.281 26.006 1.00 87.19 270 GLN A C 1
ATOM 2145 O O . GLN A 1 270 ? -20.678 14.589 27.160 1.00 87.19 270 GLN A O 1
ATOM 2150 N N . ARG A 1 271 ? -20.225 15.196 25.036 1.00 87.69 271 ARG A N 1
ATOM 2151 C CA . ARG A 1 271 ? -20.478 16.634 25.230 1.00 87.69 271 ARG A CA 1
ATOM 2152 C C . ARG A 1 271 ? -21.931 16.894 25.608 1.00 87.69 271 ARG A C 1
ATOM 2154 O O . ARG A 1 271 ? -22.179 17.480 26.655 1.00 87.69 271 ARG A O 1
ATOM 2161 N N . ARG A 1 272 ? -22.884 16.348 24.845 1.00 87.50 272 ARG A N 1
ATOM 2162 C CA . ARG A 1 272 ? -24.324 16.494 25.128 1.00 87.50 272 ARG A CA 1
ATOM 2163 C C . ARG A 1 272 ? -24.709 15.965 26.510 1.00 87.50 272 ARG A C 1
ATOM 2165 O O . ARG A 1 272 ? -25.517 16.588 27.191 1.00 87.50 272 ARG A O 1
ATOM 2172 N N . LYS A 1 273 ? -24.129 14.837 26.940 1.00 86.50 273 LYS A N 1
ATOM 2173 C CA . LYS A 1 273 ? -24.344 14.293 28.292 1.00 86.50 273 LYS A CA 1
ATOM 2174 C C . LYS A 1 273 ? -23.800 15.229 29.372 1.00 86.50 273 LYS A C 1
ATOM 2176 O O . LYS A 1 273 ? -24.506 15.494 30.337 1.00 86.50 273 LYS A O 1
ATOM 2181 N N . THR A 1 274 ? -22.592 15.761 29.183 1.00 85.12 274 THR A N 1
ATOM 2182 C CA . THR A 1 274 ? -21.970 16.723 30.111 1.00 85.12 274 THR A CA 1
ATOM 2183 C C . THR A 1 274 ? -22.795 18.008 30.232 1.00 85.12 274 THR A C 1
ATOM 2185 O O . THR A 1 274 ? -23.032 18.486 31.340 1.00 85.12 274 THR A O 1
ATOM 2188 N N . ASP A 1 275 ? -23.281 18.542 29.111 1.00 84.75 275 ASP A N 1
ATOM 2189 C CA . ASP A 1 275 ? -24.095 19.760 29.090 1.00 84.75 275 ASP A CA 1
ATOM 2190 C C . ASP A 1 275 ? -25.460 19.534 29.756 1.00 84.75 275 ASP A C 1
ATOM 2192 O O . ASP A 1 275 ? -25.887 20.333 30.588 1.00 84.75 275 ASP A O 1
ATOM 2196 N N . ALA A 1 276 ? -26.113 18.398 29.489 1.00 80.81 276 ALA A N 1
ATOM 2197 C CA . ALA A 1 276 ? -27.366 18.027 30.149 1.00 80.81 276 ALA A CA 1
ATOM 2198 C C . ALA A 1 276 ? -27.214 17.834 31.670 1.00 80.81 276 ALA A C 1
ATOM 2200 O O . ALA A 1 276 ? -28.171 18.039 32.414 1.00 80.81 276 ALA A O 1
ATOM 2201 N N . GLN A 1 277 ? -26.025 17.441 32.137 1.00 76.69 277 GLN A N 1
ATOM 2202 C CA . GLN A 1 277 ? -25.729 17.254 33.556 1.00 76.69 277 GLN A CA 1
ATOM 2203 C C . GLN A 1 277 ? -25.473 18.591 34.268 1.00 76.69 277 GLN A C 1
ATOM 2205 O O . GLN A 1 277 ? -25.920 18.754 35.397 1.00 76.69 277 GLN A O 1
ATOM 2210 N N . LYS A 1 278 ? -24.861 19.570 33.584 1.00 72.06 278 LYS A N 1
ATOM 2211 C CA . LYS A 1 278 ? -24.702 20.953 34.075 1.00 72.06 278 LYS A CA 1
ATOM 2212 C C . LYS A 1 278 ? -26.014 21.730 34.170 1.00 72.06 278 LYS A C 1
ATOM 2214 O O . LYS A 1 278 ? -26.140 22.590 35.023 1.00 72.06 278 LYS A O 1
ATOM 2219 N N . PHE A 1 279 ? -26.990 21.444 33.308 1.00 66.94 279 PHE A N 1
ATOM 2220 C CA . PHE A 1 279 ? -28.319 22.068 33.384 1.00 66.94 279 PHE A CA 1
ATOM 2221 C C . PHE A 1 279 ? -29.211 21.489 34.496 1.00 66.94 279 PHE A C 1
ATOM 2223 O O . PHE A 1 279 ? -30.283 22.029 34.760 1.00 66.94 279 PHE A O 1
ATOM 2230 N N . ARG A 1 280 ? -28.804 20.376 35.121 1.00 63.53 280 ARG A N 1
ATOM 2231 C CA . ARG A 1 280 ? -29.527 19.721 36.225 1.00 63.53 280 ARG A CA 1
ATOM 2232 C C . ARG A 1 280 ? -28.909 19.987 37.606 1.00 63.53 280 ARG A C 1
ATOM 2234 O O . ARG A 1 280 ? -29.470 19.513 38.590 1.00 63.53 280 ARG A O 1
ATOM 2241 N N . SER A 1 281 ? -27.778 20.691 37.665 1.00 54.62 281 SER A N 1
ATOM 2242 C CA . SER A 1 281 ? -27.081 21.141 38.881 1.00 54.62 281 SER A CA 1
ATOM 2243 C C . SER A 1 281 ? -27.261 22.636 39.074 1.00 54.62 281 SER A C 1
ATOM 2245 O O . SER A 1 281 ? -27.513 23.049 40.222 1.00 54.62 281 SER A O 1
#

Radius of gyration: 22.42 Å; chains: 1; bounding box: 58×44×72 Å

Secondary structure (DSSP, 8-state):
-EEETTEEE-----TTT---S-THHHHTTTB--TTSSS--SSB---GGGTT-TTS-TTTTB--HHHHHHHHHHHHT-S-HHHHHHHHHHHTB-TTPPPTTHHHHHHHHHHHHSTTSSB-HHHHHHHHHHHHHS-PPTTPPPPPPHHHHGGG--HHHHHHHHHHHHHHHHHH--GGGB-GGGHHHHHHHHHHHS-GGGT-SS-GGG--HHHHHHHHHHHHHHHHHHHHSS--GGGTTTHHHHHHHHHHHHHHHHHHHHHHHHHHHHHHHHHHHHHHHHHTT-

pLDDT: mean 78.77, std 14.95, range [36.66, 98.06]